Protein AF-A0AAW8Q2X0-F1 (afdb_monomer_lite)

Organism: Vibrio parahaemolyticus (NCBI:txid670)

Sequence (300 aa):
MKKSDKFEDSWDDNNLRKRGSLKSNILIASVIGVIAVGGFTYVASSEDADDARMHYIRQDYAKSLKVIESILSDPELGMQYAQALEIKSEILMDSKSEFFDRHEAYAALKDLFIESKSVDTARKLIEIGDFLKKKDKELEQFIVYLAKNKDIDSIYRISRYYLSSENTRDQLKARKFLEMLPETTEKLISLSKVELAIGKSNATIKNAESYLNSAVFLGSADAMAELAFLQLTKAEIDKFSSQKHKAQFPIMIKRSIDMGYKGELLPRAAMILKFGRFGVPQDLTLANTIEKILGNEKIN

InterPro domains:
  IPR011990 Tetratricopeptide-like helical domain superfamily [G3DSA:1.25.40.10] (44-290)

pLDDT: mean 84.44, std 22.43, range [26.7, 98.31]

Secondary structure (DSSP, 8-state):
-------------TTS--S------------------------PPPP-HHHHHHHHHTT-HHHHHHHHHHHHT-GGGTHHHHHHHHHHHHHHH-TTSTT--HHHHHHHHHHHHHHH--HHHHHHHHHHHHHTT--HHHHHHHHHHHHHTT-HHHHHHHHHHHHH-S-HHHHHHHHHHHTTS-S-HHHHHHHHHHHHHH-S-HHHHHHHHHHHHHHHHTT-HHHHHHHHHHHHHHHHH-TTTHHHHHHHHHHHHHHHHHTT--STTHHHHHHHHHHTGGGPPP-HHHHHHHHHHHHHHT--

Foldseek 3Di:
DDDDDDPDDDPPPPVPDDDDDDDDDDDDDDDDDDDDDDDPPVPPPLQFLVNLVVCVVVVVNVVSVVSLVVQCVDPVPQPRVLSSLVSVLVLCCDPPHPNPDLVVSLVSLVVSCVRPVDLVSLVVNVVSCVVVVHDCVVSVVSLVSVLVVVNQVSLVVLLVVQLPDPDLVSLLVNLVSLVSDDDALVSLCSQLSNLCSVHLDPVSLVSSLVSLVVSVVVLQLVSLLVNLVSLLSVLVVPVPCNQVSLACNLVSNVVSVVSPDLDPCLLVSLVCQCVVPSVRDHDPPSSVVSVVSVVVVVVD

Radius of gyration: 29.79 Å; chains: 1; bounding box: 70×29×99 Å

Structure (mmCIF, N/CA/C/O backbone):
data_AF-A0AAW8Q2X0-F1
#
_entry.id   AF-A0AAW8Q2X0-F1
#
loop_
_atom_site.group_PDB
_atom_site.id
_atom_site.type_symbol
_atom_site.label_atom_id
_atom_site.label_alt_id
_atom_site.label_comp_id
_atom_site.label_asym_id
_atom_site.label_entity_id
_atom_site.label_seq_id
_atom_site.pdbx_PDB_ins_code
_atom_site.Cartn_x
_atom_site.Cartn_y
_atom_site.Cartn_z
_atom_site.occupancy
_atom_site.B_iso_or_equiv
_atom_site.auth_seq_id
_atom_site.auth_comp_id
_atom_site.auth_asym_id
_atom_site.auth_atom_id
_atom_site.pdbx_PDB_model_num
ATOM 1 N N . MET A 1 1 ? 37.932 -4.921 7.068 1.00 31.59 1 MET A N 1
ATOM 2 C CA . MET A 1 1 ? 38.069 -4.000 8.221 1.00 31.59 1 MET A CA 1
ATOM 3 C C . MET A 1 1 ? 36.827 -3.129 8.307 1.00 31.59 1 MET A C 1
ATOM 5 O O . MET A 1 1 ? 36.336 -2.693 7.277 1.00 31.59 1 MET A O 1
ATOM 9 N N . LYS A 1 2 ? 36.297 -2.985 9.526 1.00 34.84 2 LYS A N 1
ATOM 10 C CA . LYS A 1 2 ? 35.026 -2.343 9.897 1.00 34.84 2 LYS A CA 1
ATOM 11 C C . LYS A 1 2 ? 34.958 -0.856 9.510 1.00 34.84 2 LYS A C 1
ATOM 13 O O . LYS A 1 2 ? 35.914 -0.138 9.780 1.00 34.84 2 LYS A O 1
ATOM 18 N N . LYS A 1 3 ? 33.781 -0.408 9.057 1.00 30.48 3 LYS A N 1
ATOM 19 C CA . LYS A 1 3 ? 32.912 0.560 9.761 1.00 30.48 3 LYS A CA 1
ATOM 20 C C . LYS A 1 3 ? 31.516 0.529 9.124 1.00 30.48 3 LYS A C 1
ATOM 22 O O . LYS A 1 3 ? 31.326 0.943 7.990 1.00 30.48 3 LYS A O 1
ATOM 27 N N . SER A 1 4 ? 30.578 -0.058 9.862 1.00 35.66 4 SER A N 1
ATOM 28 C CA . SER A 1 4 ? 29.141 0.124 9.697 1.00 35.66 4 SER A CA 1
ATOM 29 C C . SER A 1 4 ? 28.806 1.529 10.187 1.00 35.66 4 SER A C 1
ATOM 31 O O . SER A 1 4 ? 28.907 1.789 11.391 1.00 35.66 4 SER A O 1
ATOM 33 N N . ASP A 1 5 ? 28.446 2.431 9.280 1.00 34.25 5 ASP A N 1
ATOM 34 C CA . ASP A 1 5 ? 27.919 3.724 9.694 1.00 34.25 5 ASP A CA 1
ATOM 35 C C . ASP A 1 5 ? 26.467 3.546 10.129 1.00 34.25 5 ASP A C 1
ATOM 37 O O . ASP A 1 5 ? 25.579 3.147 9.375 1.00 34.25 5 ASP A O 1
ATOM 41 N N . LYS A 1 6 ? 26.312 3.755 11.433 1.00 36.12 6 LYS A N 1
ATOM 42 C CA . LYS A 1 6 ? 25.100 3.674 12.227 1.00 36.12 6 LYS A CA 1
ATOM 43 C C . LYS A 1 6 ? 24.014 4.570 11.637 1.00 36.12 6 LYS A C 1
ATOM 45 O O . LYS A 1 6 ? 24.176 5.784 11.572 1.00 36.12 6 LYS A O 1
ATOM 50 N N . PHE A 1 7 ? 22.886 3.957 11.306 1.00 33.88 7 PHE A N 1
ATOM 51 C CA . PHE A 1 7 ? 21.587 4.620 11.194 1.00 33.88 7 PHE A CA 1
ATOM 52 C C . PHE A 1 7 ? 20.665 4.107 12.324 1.00 33.88 7 PHE A C 1
ATOM 54 O O . PHE A 1 7 ? 19.548 3.659 12.097 1.00 33.88 7 PHE A O 1
ATOM 61 N N . GLU A 1 8 ? 21.185 4.159 13.549 1.00 31.72 8 GLU A N 1
ATOM 62 C CA . GLU A 1 8 ? 20.503 4.054 14.852 1.00 31.72 8 GLU A CA 1
ATOM 63 C C . GLU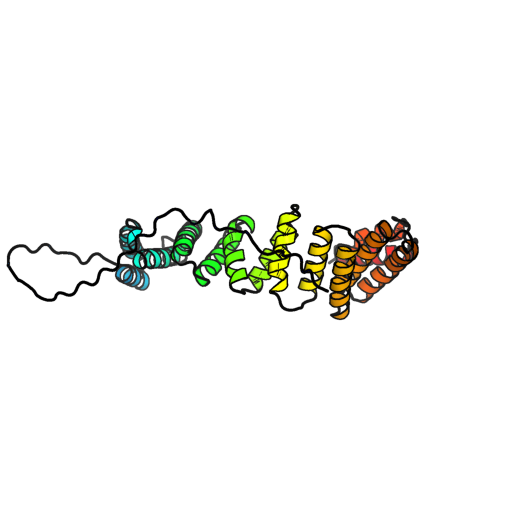 A 1 8 ? 20.997 5.291 15.622 1.00 31.72 8 GLU A C 1
ATOM 65 O O . GLU A 1 8 ? 22.195 5.570 15.594 1.00 31.72 8 GLU A O 1
ATOM 70 N N . ASP A 1 9 ? 20.236 6.148 16.288 1.00 38.50 9 ASP A N 1
ATOM 71 C CA . ASP A 1 9 ? 18.835 6.234 16.666 1.00 38.50 9 ASP A CA 1
ATOM 72 C C . ASP A 1 9 ? 18.573 7.719 16.980 1.00 38.50 9 ASP A C 1
ATOM 74 O O . ASP A 1 9 ? 19.460 8.422 17.463 1.00 38.50 9 ASP A O 1
ATOM 78 N N . SER A 1 10 ? 17.367 8.215 16.708 1.00 32.59 10 SER A N 1
ATOM 79 C CA . SER A 1 10 ? 16.640 9.140 17.599 1.00 32.59 10 SER A CA 1
ATOM 80 C C . SER A 1 10 ? 15.335 9.556 16.927 1.00 32.59 10 SER A C 1
ATOM 82 O O . SER A 1 10 ? 15.194 10.615 16.321 1.00 32.59 10 SER A O 1
ATOM 84 N N . TRP A 1 11 ? 14.335 8.690 17.039 1.00 39.91 11 TRP A N 1
ATOM 85 C CA . TRP A 1 11 ? 12.978 9.191 17.224 1.00 39.91 11 TRP A CA 1
ATOM 86 C C . TRP A 1 11 ? 12.717 9.088 18.717 1.00 39.91 11 TRP A C 1
ATOM 88 O O . TRP A 1 11 ? 12.091 8.146 19.184 1.00 39.91 11 TRP A O 1
ATOM 98 N N . ASP A 1 12 ? 13.327 10.014 19.456 1.00 34.94 12 ASP A N 1
ATOM 99 C CA . ASP A 1 12 ? 13.031 10.194 20.868 1.00 34.94 12 ASP A CA 1
ATOM 100 C C . ASP A 1 12 ? 11.567 10.635 20.983 1.00 34.94 12 ASP A C 1
ATOM 102 O O . ASP A 1 12 ? 11.146 11.634 20.388 1.00 34.94 12 ASP A O 1
ATOM 106 N N . ASP A 1 13 ? 10.810 9.848 21.743 1.00 40.22 13 ASP A N 1
ATOM 107 C CA . ASP A 1 13 ? 9.407 9.998 22.134 1.00 40.22 13 ASP A CA 1
ATOM 108 C C . ASP A 1 13 ? 9.179 11.248 23.013 1.00 40.22 13 ASP A C 1
ATOM 110 O O . ASP A 1 13 ? 8.659 11.188 24.129 1.00 40.22 13 ASP A O 1
ATOM 114 N N . ASN A 1 14 ? 9.539 12.434 22.520 1.00 31.38 14 ASN A N 1
ATOM 115 C CA . ASN A 1 14 ? 9.390 13.679 23.281 1.00 31.38 14 ASN A CA 1
ATOM 116 C C . ASN A 1 14 ? 7.983 14.293 23.233 1.00 31.38 14 ASN A C 1
ATOM 118 O O . ASN A 1 14 ? 7.741 15.292 23.904 1.00 31.38 14 ASN A O 1
ATOM 122 N N . ASN A 1 15 ? 7.028 13.663 22.541 1.00 34.53 15 ASN A N 1
ATOM 123 C CA . ASN A 1 15 ? 5.616 14.068 22.580 1.00 34.53 15 ASN A CA 1
ATOM 124 C C . ASN A 1 15 ? 4.725 13.164 23.449 1.00 34.53 15 ASN A C 1
ATOM 126 O O . ASN A 1 15 ? 3.524 13.401 23.525 1.00 34.53 15 ASN A O 1
ATOM 130 N N . LEU A 1 16 ? 5.290 12.165 24.143 1.00 43.81 16 LEU A N 1
ATOM 131 C CA . LEU A 1 16 ? 4.527 11.241 25.001 1.00 43.81 16 LEU A CA 1
ATOM 132 C C . LEU A 1 16 ? 4.943 11.265 26.482 1.00 43.81 16 LEU A C 1
ATOM 134 O O . LEU A 1 16 ? 4.378 10.538 27.295 1.00 43.81 16 LEU A O 1
ATOM 138 N N . ARG A 1 17 ? 5.872 12.143 26.879 1.00 36.59 17 ARG A N 1
ATOM 139 C CA . ARG A 1 17 ? 6.228 12.371 28.288 1.00 36.59 17 ARG A CA 1
ATOM 140 C C . ARG A 1 17 ? 5.894 13.787 28.732 1.00 36.59 17 ARG A C 1
ATOM 142 O O . ARG A 1 17 ? 6.755 14.657 28.783 1.00 36.59 17 ARG A O 1
ATOM 149 N N . LYS A 1 18 ? 4.640 13.980 29.141 1.00 36.53 18 LYS A N 1
ATOM 150 C CA . LYS A 1 18 ? 4.275 14.932 30.201 1.00 36.53 18 LYS A CA 1
ATOM 151 C C . LYS A 1 18 ? 2.878 14.622 30.746 1.00 36.53 18 LYS A C 1
ATOM 153 O O . LYS A 1 18 ? 1.922 15.335 30.480 1.00 36.53 18 LYS A O 1
ATOM 158 N N . ARG A 1 19 ? 2.780 13.564 31.553 1.00 32.28 19 ARG A N 1
ATOM 159 C CA . ARG A 1 19 ? 1.900 13.496 32.732 1.00 32.28 19 ARG A CA 1
ATOM 160 C C . ARG A 1 19 ? 2.465 12.444 33.688 1.00 32.28 19 ARG A C 1
ATOM 162 O O . ARG A 1 19 ? 3.033 11.447 33.257 1.00 32.28 19 ARG A O 1
ATOM 169 N N . GLY A 1 20 ? 2.506 12.821 34.959 1.00 29.56 20 GLY A N 1
ATOM 170 C CA . GLY A 1 20 ? 3.511 12.397 35.925 1.00 29.56 20 GLY A CA 1
ATOM 171 C C . GLY A 1 20 ? 3.444 10.934 36.339 1.00 29.56 20 GLY A C 1
ATOM 172 O O . GLY A 1 20 ? 2.382 10.382 36.597 1.00 29.56 20 GLY A O 1
ATOM 173 N N . SER A 1 21 ? 4.627 10.343 36.495 1.00 28.78 21 SER A N 1
ATOM 174 C CA . SER A 1 21 ? 4.817 9.159 37.318 1.00 28.78 21 SER A CA 1
ATOM 175 C C . SER A 1 21 ? 4.613 9.535 38.787 1.00 28.78 21 SER A C 1
ATOM 177 O O . SER A 1 21 ? 5.472 10.193 39.379 1.00 28.78 21 SER A O 1
ATOM 179 N N . LEU A 1 22 ? 3.523 9.080 39.392 1.00 30.80 22 LEU A N 1
ATOM 180 C CA . LEU A 1 22 ? 3.454 8.886 40.834 1.00 30.80 22 LEU A CA 1
ATOM 181 C C . LEU A 1 22 ? 3.518 7.384 41.091 1.00 30.80 22 LEU A C 1
ATOM 183 O O . LEU A 1 22 ? 2.599 6.629 40.798 1.00 30.80 22 LEU A O 1
ATOM 187 N N . LYS A 1 23 ? 4.677 6.958 41.595 1.00 34.47 23 LYS A N 1
ATOM 188 C CA . LYS A 1 23 ? 4.838 5.675 42.269 1.00 34.47 23 LYS A CA 1
ATOM 189 C C . LYS A 1 23 ? 3.972 5.714 43.531 1.00 34.47 23 LYS A C 1
ATOM 191 O O . LYS A 1 23 ? 4.201 6.584 44.367 1.00 34.47 23 LYS A O 1
ATOM 196 N N . SER A 1 24 ? 3.074 4.755 43.722 1.00 29.09 24 SER A N 1
ATOM 197 C CA . SER A 1 24 ? 2.582 4.420 45.058 1.00 29.09 24 SER A CA 1
ATOM 198 C C . SER A 1 24 ? 2.571 2.902 45.246 1.00 29.09 24 SER A C 1
ATOM 200 O O . SER A 1 24 ? 1.782 2.160 44.674 1.00 29.09 24 SER A O 1
ATOM 202 N N . ASN A 1 25 ? 3.517 2.439 46.061 1.00 32.41 25 ASN A N 1
ATOM 203 C CA . ASN A 1 25 ? 3.350 1.217 46.832 1.00 32.41 25 ASN A CA 1
ATOM 204 C C . ASN A 1 25 ? 2.357 1.551 47.940 1.00 32.41 25 ASN A C 1
ATOM 206 O O . ASN A 1 25 ? 2.720 2.328 48.823 1.00 32.41 25 ASN A O 1
ATOM 210 N N . ILE A 1 26 ? 1.157 0.974 47.936 1.00 30.59 26 ILE A N 1
ATOM 211 C CA . ILE A 1 26 ? 0.329 0.935 49.143 1.00 30.59 26 ILE A CA 1
ATOM 212 C C . ILE A 1 26 ? -0.240 -0.473 49.307 1.00 30.59 26 ILE A C 1
ATOM 214 O O . ILE A 1 26 ? -1.108 -0.936 48.576 1.00 30.59 26 ILE A O 1
ATOM 218 N N . LEU A 1 27 ? 0.336 -1.139 50.298 1.00 30.75 27 LEU A N 1
ATOM 219 C CA . LEU A 1 27 ? -0.076 -2.381 50.919 1.00 30.75 27 LEU A CA 1
ATOM 220 C C . LEU A 1 27 ? -1.015 -1.965 52.058 1.00 30.75 27 LEU A C 1
ATOM 222 O O . LEU A 1 27 ? -0.549 -1.303 52.983 1.00 30.75 27 LEU A O 1
ATOM 226 N N . ILE A 1 28 ? -2.310 -2.293 52.006 1.00 28.66 28 ILE A N 1
ATOM 227 C CA . ILE A 1 28 ? -3.194 -2.153 53.176 1.00 28.66 28 ILE A CA 1
ATOM 228 C C . ILE A 1 28 ? -4.019 -3.424 53.344 1.00 28.66 28 ILE A C 1
ATOM 230 O O . ILE A 1 28 ? -4.959 -3.706 52.608 1.00 28.66 28 ILE A O 1
ATOM 234 N N . ALA A 1 29 ? -3.631 -4.168 54.374 1.00 27.84 29 ALA A N 1
ATOM 235 C CA . ALA A 1 29 ? -4.495 -5.051 55.123 1.00 27.84 29 ALA A CA 1
ATOM 236 C C . ALA A 1 29 ? -5.368 -4.211 56.069 1.00 27.84 29 ALA A C 1
ATOM 238 O O . ALA A 1 29 ? -4.857 -3.340 56.770 1.00 27.84 29 ALA A O 1
ATOM 239 N N . SER A 1 30 ? -6.666 -4.493 56.139 1.00 29.20 30 SER A N 1
ATOM 240 C CA . SER A 1 30 ? -7.375 -4.728 57.408 1.00 29.20 30 SER A CA 1
ATOM 241 C C . SER A 1 30 ? -8.825 -5.127 57.139 1.00 29.20 30 SER A C 1
ATOM 243 O O . SER A 1 30 ? -9.516 -4.568 56.295 1.00 29.20 30 SER A O 1
ATOM 245 N N . VAL A 1 31 ? -9.236 -6.160 57.865 1.00 28.47 31 VAL A N 1
ATOM 246 C CA . VAL A 1 31 ? -10.579 -6.733 57.933 1.00 28.47 31 VAL A CA 1
ATOM 247 C C . VAL A 1 31 ? -11.255 -6.179 59.199 1.00 28.47 31 VAL A C 1
ATOM 249 O O . VAL A 1 31 ? -10.561 -5.918 60.180 1.00 28.47 31 VAL A O 1
ATOM 252 N N . ILE A 1 32 ? -12.598 -6.160 59.193 1.00 31.44 32 ILE A N 1
ATOM 253 C CA . ILE A 1 32 ? -13.538 -5.992 60.330 1.00 31.44 32 ILE A CA 1
ATOM 254 C C . ILE A 1 32 ? -13.672 -4.523 60.790 1.00 31.44 32 ILE A C 1
ATOM 256 O O . ILE A 1 32 ? -12.689 -3.880 61.113 1.00 31.44 32 ILE A O 1
ATOM 260 N N . GLY A 1 33 ? -14.837 -3.875 60.861 1.00 27.22 33 GLY A N 1
ATOM 261 C CA . GLY A 1 33 ? -16.224 -4.326 60.951 1.00 27.22 33 GLY A CA 1
ATOM 262 C C . GLY A 1 33 ? -16.844 -3.716 62.213 1.00 27.22 33 GLY A C 1
ATOM 263 O O . GLY A 1 33 ? -16.549 -4.180 63.306 1.00 27.22 33 GLY A O 1
ATOM 264 N N . VAL A 1 34 ? -17.699 -2.695 62.074 1.00 28.62 34 VAL A N 1
ATOM 265 C CA . VAL A 1 34 ? -18.630 -2.251 63.129 1.00 28.62 34 VAL A CA 1
ATOM 266 C C . VAL A 1 34 ? -19.938 -1.812 62.472 1.00 28.62 34 VAL A C 1
ATOM 268 O O . VAL A 1 34 ? -19.974 -0.874 61.682 1.00 28.62 34 VAL A O 1
ATOM 271 N N . ILE A 1 35 ? -21.006 -2.530 62.810 1.00 36.06 35 ILE A N 1
ATOM 272 C CA . ILE A 1 35 ? -22.399 -2.208 62.504 1.00 36.06 35 ILE A CA 1
ATOM 273 C C . ILE A 1 35 ? -22.873 -1.170 63.527 1.00 36.06 35 ILE A C 1
ATOM 275 O O . ILE A 1 35 ? -22.809 -1.429 64.728 1.00 36.06 35 ILE A O 1
ATOM 279 N N . ALA A 1 36 ? -23.410 -0.042 63.062 1.00 30.05 36 ALA A N 1
ATOM 280 C CA . ALA A 1 36 ? -24.305 0.797 63.853 1.00 30.05 36 ALA A CA 1
ATOM 281 C C . ALA A 1 36 ? -25.395 1.403 62.955 1.00 30.05 36 ALA A C 1
ATOM 283 O O . ALA A 1 36 ? -25.135 2.095 61.976 1.00 30.05 36 ALA A O 1
ATOM 284 N N . VAL A 1 37 ? -26.618 1.042 63.320 1.00 33.78 37 VAL A N 1
ATOM 285 C CA . VAL A 1 37 ? -27.936 1.319 62.748 1.00 33.78 37 VAL A CA 1
ATOM 286 C C . VAL A 1 37 ? -28.216 2.815 62.558 1.00 33.78 37 VAL A C 1
ATOM 288 O O . VAL A 1 37 ? -27.983 3.596 63.475 1.00 33.78 37 VAL A O 1
ATOM 291 N N . GLY A 1 38 ? -28.855 3.182 61.439 1.00 29.89 38 GLY A N 1
ATOM 292 C CA . GLY A 1 38 ? -29.678 4.398 61.383 1.00 29.89 38 GLY A CA 1
ATOM 293 C C . GLY A 1 38 ? -29.576 5.216 60.101 1.00 29.89 38 GLY A C 1
ATOM 294 O O . GLY A 1 38 ? -29.059 6.324 60.124 1.00 29.89 38 GLY A O 1
ATOM 295 N N . GLY A 1 39 ? -30.123 4.696 59.003 1.00 26.70 39 GLY A N 1
ATOM 296 C CA . GLY A 1 39 ? -30.313 5.450 57.766 1.00 26.70 39 GLY A CA 1
ATOM 297 C C . GLY A 1 39 ? -30.105 4.561 56.556 1.00 26.70 39 GLY A C 1
ATOM 298 O O . GLY A 1 39 ? -28.974 4.324 56.151 1.00 26.70 39 GLY A O 1
ATOM 299 N N . PHE A 1 40 ? -31.196 4.065 55.973 1.00 33.78 40 PHE A N 1
ATOM 300 C CA . PHE A 1 40 ? -31.176 3.572 54.599 1.00 33.78 40 PHE A CA 1
ATOM 301 C C . PHE A 1 40 ? -30.858 4.762 53.681 1.00 33.78 40 PHE A C 1
ATOM 303 O O . PHE A 1 40 ? -31.753 5.386 53.119 1.00 33.78 40 PHE A O 1
ATOM 310 N N . THR A 1 41 ? -29.581 5.099 53.527 1.00 30.75 41 THR A N 1
ATOM 311 C CA . THR A 1 41 ? -29.116 5.566 52.231 1.00 30.75 41 THR A CA 1
ATOM 312 C C . THR A 1 41 ? -29.053 4.316 51.375 1.00 30.75 41 THR A C 1
ATOM 314 O O . THR A 1 41 ? -28.270 3.398 51.615 1.00 30.75 41 THR A O 1
ATOM 317 N N . TYR A 1 42 ? -29.963 4.237 50.410 1.00 34.19 42 TYR A N 1
ATOM 318 C CA . TYR A 1 42 ? -29.786 3.376 49.256 1.00 34.19 42 TYR A CA 1
ATOM 319 C C . TYR A 1 42 ? -28.480 3.852 48.611 1.00 34.19 42 TYR A C 1
ATOM 321 O O . TYR A 1 42 ? -28.471 4.809 47.840 1.00 34.19 42 TYR A O 1
ATOM 329 N N . VAL A 1 43 ? -27.347 3.274 49.010 1.00 35.03 43 VAL A N 1
ATOM 330 C CA . VAL A 1 43 ? -26.141 3.334 48.195 1.00 35.03 43 VAL A CA 1
ATOM 331 C C . VAL A 1 43 ? -26.501 2.449 47.018 1.00 35.03 43 VAL A C 1
ATOM 333 O O . VAL A 1 43 ? -26.311 1.236 47.064 1.00 35.03 43 VAL A O 1
ATOM 336 N N . ALA A 1 44 ? -27.175 3.038 46.025 1.00 38.78 44 ALA A N 1
ATOM 337 C CA . ALA A 1 44 ? -27.249 2.439 44.710 1.00 38.78 44 ALA A CA 1
ATOM 338 C C . ALA A 1 44 ? -25.801 2.091 44.373 1.00 38.78 44 ALA A C 1
ATOM 340 O O . ALA A 1 44 ? -24.941 2.975 44.409 1.00 38.78 44 ALA A O 1
ATOM 341 N N . SER A 1 45 ? -25.512 0.800 44.194 1.00 52.66 45 SER A N 1
ATOM 342 C CA . SER A 1 45 ? -24.225 0.399 43.646 1.00 52.66 45 SER A CA 1
ATOM 343 C C . SER A 1 45 ? -24.027 1.246 42.398 1.00 52.66 45 SER A C 1
ATOM 345 O O . SER A 1 45 ? -24.938 1.322 41.573 1.00 52.66 45 SER A O 1
ATOM 347 N N . SER A 1 46 ? -22.915 1.975 42.327 1.00 71.12 46 SER A N 1
ATOM 348 C CA . SER A 1 46 ? -22.612 2.778 41.148 1.00 71.12 46 SER A CA 1
ATOM 349 C C . SER A 1 46 ? -22.626 1.838 39.950 1.00 71.12 46 SER A C 1
ATOM 351 O O . SER A 1 46 ? -21.838 0.894 39.942 1.00 71.12 46 SER A O 1
ATOM 353 N N . GLU A 1 47 ? -23.555 2.062 39.019 1.00 82.75 47 GLU A N 1
ATOM 354 C CA . GLU A 1 47 ? -23.685 1.242 37.815 1.00 82.75 47 GLU A CA 1
ATOM 355 C C . GLU A 1 47 ? -22.349 1.247 37.061 1.00 82.75 47 GLU A C 1
ATOM 357 O O . GLU A 1 47 ? -21.705 2.297 36.941 1.00 82.75 47 GLU A O 1
ATOM 362 N N . ASP A 1 48 ? -21.915 0.079 36.597 1.00 90.69 48 ASP A N 1
ATOM 363 C CA . ASP A 1 48 ? -20.603 -0.112 35.979 1.00 90.69 48 ASP A CA 1
ATOM 364 C C . ASP A 1 48 ? -20.699 -0.585 34.515 1.00 90.69 48 ASP A C 1
ATOM 366 O O . ASP A 1 48 ? -21.771 -0.632 33.900 1.00 90.69 48 ASP A O 1
ATOM 370 N N . ALA A 1 49 ? -19.557 -0.873 33.889 1.00 91.75 49 ALA A N 1
ATOM 371 C CA . ALA A 1 49 ? -19.519 -1.306 32.499 1.00 91.75 49 ALA A CA 1
ATOM 372 C C . ALA A 1 49 ? -20.195 -2.671 32.284 1.00 91.75 49 ALA A C 1
ATOM 374 O O . ALA A 1 49 ? -20.710 -2.911 31.188 1.00 91.75 49 ALA A O 1
ATOM 375 N N . ASP A 1 50 ? -20.250 -3.542 33.298 1.00 92.62 50 ASP A N 1
ATOM 376 C CA . ASP A 1 50 ? -20.973 -4.810 33.208 1.00 92.62 50 ASP A CA 1
ATOM 377 C C . ASP A 1 50 ? -22.489 -4.553 33.195 1.00 92.62 50 ASP A C 1
ATOM 379 O O . ASP A 1 50 ? -23.205 -5.141 32.374 1.00 92.62 50 ASP A O 1
ATOM 383 N N . ASP A 1 51 ? -22.982 -3.600 33.994 1.00 94.69 51 ASP A N 1
ATOM 384 C CA . ASP A 1 51 ? -24.379 -3.145 33.930 1.00 94.69 51 ASP A CA 1
ATOM 385 C C . ASP A 1 51 ? -24.718 -2.570 32.543 1.00 94.69 51 ASP A C 1
ATOM 387 O O . ASP A 1 51 ? -25.718 -2.954 31.917 1.00 94.69 51 ASP A O 1
ATOM 391 N N . ALA A 1 52 ? -23.845 -1.714 31.999 1.00 94.19 52 ALA A N 1
ATOM 392 C CA . ALA A 1 52 ? -23.991 -1.190 30.641 1.00 94.19 52 ALA A CA 1
ATOM 393 C C . ALA A 1 52 ? -24.029 -2.316 29.592 1.00 94.19 52 ALA A C 1
ATOM 395 O O . ALA A 1 52 ? -24.877 -2.298 28.689 1.00 94.19 52 ALA A O 1
ATOM 396 N N . ARG A 1 53 ? -23.152 -3.321 29.716 1.00 96.88 53 ARG A N 1
ATOM 397 C CA . ARG A 1 53 ? -23.083 -4.481 28.814 1.00 96.88 53 ARG A CA 1
ATOM 398 C C . ARG A 1 53 ? -24.369 -5.297 28.859 1.00 96.88 53 ARG A C 1
ATOM 400 O O . ARG A 1 53 ? -24.873 -5.707 27.813 1.00 96.88 53 ARG A O 1
ATOM 407 N N . MET A 1 54 ? -24.928 -5.500 30.049 1.00 95.69 54 MET A N 1
ATOM 408 C CA . MET A 1 54 ? -26.188 -6.215 30.229 1.00 95.69 54 MET A CA 1
ATOM 409 C C . MET A 1 54 ? -27.363 -5.485 29.576 1.00 95.69 54 MET A C 1
ATOM 411 O O . MET A 1 54 ? -28.203 -6.131 28.942 1.00 95.69 54 MET A O 1
ATOM 415 N N . HIS A 1 55 ? -27.418 -4.155 29.674 1.00 95.00 55 HIS A N 1
ATOM 416 C CA . HIS A 1 55 ? -28.412 -3.357 28.953 1.00 95.00 55 HIS A CA 1
ATOM 417 C C . HIS A 1 55 ? -28.250 -3.462 27.432 1.00 95.00 55 HIS A C 1
ATOM 419 O O . HIS A 1 55 ? -29.240 -3.682 26.734 1.00 95.00 55 HIS A O 1
ATOM 425 N N . TYR A 1 56 ? -27.015 -3.410 26.928 1.00 94.38 56 TYR A N 1
ATOM 426 C CA . TYR A 1 56 ? -26.721 -3.594 25.505 1.00 94.38 56 TYR A CA 1
ATOM 427 C C . TYR A 1 56 ? -27.168 -4.970 24.982 1.00 94.38 56 TYR A C 1
ATOM 429 O O . TYR A 1 56 ? -27.870 -5.043 23.976 1.00 94.38 56 TYR A O 1
ATOM 437 N N . ILE A 1 57 ? -26.853 -6.062 25.690 1.00 95.38 57 ILE A N 1
ATOM 438 C CA . ILE A 1 57 ? -27.267 -7.428 25.306 1.00 95.38 57 ILE A CA 1
ATOM 439 C C . ILE A 1 57 ? -28.798 -7.556 25.255 1.00 95.38 57 ILE A C 1
ATOM 441 O O . ILE A 1 57 ? -29.342 -8.261 24.404 1.00 95.38 57 ILE A O 1
ATOM 445 N N . ARG A 1 58 ? -29.505 -6.852 26.147 1.00 95.12 58 ARG A N 1
ATOM 446 C CA . ARG A 1 58 ? -30.975 -6.778 26.170 1.00 95.12 58 ARG A CA 1
ATOM 447 C C . ARG A 1 58 ? -31.558 -5.839 25.106 1.00 95.12 58 ARG A C 1
ATOM 449 O O . ARG A 1 58 ? -32.777 -5.707 25.056 1.00 95.12 58 ARG A O 1
ATOM 456 N N . GLN A 1 59 ? -30.716 -5.215 24.278 1.00 93.81 59 GLN A N 1
ATOM 457 C CA . GLN A 1 59 ? -31.081 -4.202 23.278 1.00 93.81 59 GLN A CA 1
ATOM 458 C C . GLN A 1 59 ? -31.763 -2.967 23.890 1.00 93.81 59 GLN A C 1
ATOM 460 O O . GLN A 1 59 ? -32.487 -2.240 23.218 1.00 93.81 59 GLN A O 1
ATOM 465 N N . ASP A 1 60 ? -31.509 -2.700 25.174 1.00 95.56 60 ASP A N 1
ATOM 466 C CA . ASP A 1 60 ? -31.934 -1.481 25.862 1.00 95.56 60 ASP A CA 1
ATOM 467 C C . ASP A 1 60 ? -30.835 -0.417 25.708 1.00 95.56 60 ASP A C 1
ATOM 469 O O . ASP A 1 60 ? -30.125 -0.061 26.655 1.00 95.56 60 ASP A O 1
ATOM 473 N N . TYR A 1 61 ? -30.630 0.019 24.459 1.00 95.44 61 TYR A N 1
ATOM 474 C CA . TYR A 1 61 ? -29.500 0.866 24.065 1.00 95.44 61 TYR A CA 1
ATOM 475 C C . TYR A 1 61 ? -29.480 2.202 24.820 1.00 95.44 61 TYR A C 1
ATOM 477 O O . TYR A 1 61 ? -28.417 2.636 25.260 1.00 95.44 61 TYR A O 1
ATOM 485 N N . ALA A 1 62 ? -30.646 2.814 25.047 1.00 95.56 62 ALA A N 1
ATOM 486 C CA . ALA A 1 62 ? -30.759 4.083 25.763 1.00 95.56 62 ALA A CA 1
ATOM 487 C C . ALA A 1 62 ? -30.294 3.971 27.226 1.00 95.56 62 ALA A C 1
ATOM 489 O O . ALA A 1 62 ? -29.559 4.834 27.710 1.00 95.56 62 ALA A O 1
ATOM 490 N N . LYS A 1 63 ? -30.671 2.896 27.938 1.00 95.69 63 LYS A N 1
ATOM 491 C CA . LYS A 1 63 ? -30.173 2.671 29.306 1.00 95.69 63 LYS A CA 1
ATOM 492 C C . LYS A 1 63 ? -28.685 2.361 29.325 1.00 95.69 63 LYS A C 1
ATOM 494 O O . LYS A 1 63 ? -27.983 2.896 30.173 1.00 95.69 63 LYS A O 1
ATOM 499 N N . SER A 1 64 ? -28.206 1.554 28.378 1.00 96.44 64 SER A N 1
ATOM 500 C CA . SER A 1 64 ? -26.776 1.259 28.256 1.00 96.44 64 SER A CA 1
ATOM 501 C C . SER A 1 64 ? -25.955 2.543 28.079 1.00 96.44 64 SER A C 1
ATOM 503 O O . SER A 1 64 ? -25.010 2.771 28.831 1.00 96.44 64 SER A O 1
ATOM 505 N N . LEU A 1 65 ? -26.373 3.438 27.173 1.00 96.06 65 LEU A N 1
ATOM 506 C CA . LEU A 1 65 ? -25.710 4.727 26.953 1.00 96.06 65 LEU A CA 1
ATOM 507 C C . LEU A 1 65 ? -25.734 5.631 28.188 1.00 96.06 65 LEU A C 1
ATOM 509 O O . LEU A 1 65 ? -24.728 6.268 28.478 1.00 96.06 65 LEU A O 1
ATOM 513 N N . LYS A 1 66 ? -26.827 5.645 28.956 1.00 95.88 66 LYS A N 1
ATOM 514 C CA . LYS A 1 66 ? -26.903 6.426 30.198 1.00 95.88 66 LYS A CA 1
ATOM 515 C C . LYS A 1 66 ? -25.858 5.979 31.231 1.00 95.88 66 LYS A C 1
ATOM 517 O O . LYS A 1 66 ? -25.210 6.825 31.845 1.00 95.88 66 LYS A O 1
ATOM 522 N N . VAL A 1 67 ? -25.683 4.667 31.411 1.00 94.94 67 VAL A N 1
ATOM 523 C CA . VAL A 1 67 ? -24.643 4.117 32.300 1.00 94.94 67 VAL A CA 1
ATOM 524 C C . VAL A 1 67 ? -23.255 4.480 31.768 1.00 94.94 67 VAL A C 1
ATOM 526 O O . VAL A 1 67 ? -22.418 4.998 32.505 1.00 94.94 67 VAL A O 1
ATOM 529 N N . ILE A 1 68 ? -23.035 4.295 30.463 1.00 95.75 68 ILE A N 1
ATOM 530 C CA . ILE A 1 68 ? -21.784 4.655 29.782 1.00 95.75 68 ILE A CA 1
ATOM 531 C C . ILE A 1 68 ? -21.436 6.130 29.998 1.00 95.75 68 ILE A C 1
ATOM 533 O O . ILE A 1 68 ? -20.304 6.431 30.348 1.00 95.75 68 ILE A O 1
ATOM 537 N N . GLU A 1 69 ? -22.372 7.062 29.817 1.00 94.06 69 GLU A N 1
ATOM 538 C CA . GLU A 1 69 ? -22.130 8.499 30.010 1.00 94.06 69 GLU A CA 1
ATOM 539 C C . GLU A 1 69 ? -21.709 8.833 31.443 1.00 94.06 69 GLU A C 1
ATOM 541 O O . GLU A 1 69 ? -20.823 9.665 31.643 1.00 94.06 69 GLU A O 1
ATOM 546 N N . SER A 1 70 ? -22.289 8.145 32.432 1.00 92.69 70 SER A N 1
ATOM 547 C CA . SER A 1 70 ? -21.869 8.268 33.828 1.00 92.69 70 SER A CA 1
ATOM 548 C C . SER A 1 70 ? -20.417 7.821 34.012 1.00 92.69 70 SER A C 1
ATOM 550 O O . SER A 1 70 ? -19.637 8.536 34.636 1.00 92.69 70 SER A O 1
ATOM 552 N N . ILE A 1 71 ? -20.020 6.689 33.425 1.00 92.56 71 ILE A N 1
ATOM 553 C CA . ILE A 1 71 ? -18.636 6.188 33.494 1.00 92.56 71 ILE A CA 1
ATOM 554 C C . ILE A 1 71 ? -17.676 7.132 32.760 1.00 92.56 71 ILE A C 1
ATOM 556 O O . ILE A 1 71 ? -16.624 7.488 33.284 1.00 92.56 71 ILE A O 1
ATOM 560 N N . LEU A 1 72 ? -18.039 7.589 31.559 1.00 91.88 72 LEU A N 1
ATOM 561 C CA . LEU A 1 72 ? -17.190 8.456 30.738 1.00 91.88 72 LEU A CA 1
ATOM 562 C C . LEU A 1 72 ? -17.017 9.870 31.316 1.00 91.88 72 LEU A C 1
ATOM 564 O O . LEU A 1 72 ? -16.164 10.619 30.836 1.00 91.88 72 LEU A O 1
ATOM 568 N N . SER A 1 73 ? -17.795 10.235 32.339 1.00 90.44 73 SER A N 1
ATOM 569 C CA . SER A 1 73 ? -17.609 11.484 33.080 1.00 90.44 73 SER A CA 1
ATOM 570 C C . SER A 1 73 ? -16.364 11.480 33.979 1.00 90.44 73 SER A C 1
ATOM 572 O O . SER A 1 73 ? -15.879 12.556 34.331 1.00 90.44 73 SER A O 1
ATOM 574 N N . ASP A 1 74 ? -15.809 10.299 34.281 1.00 87.06 74 ASP A N 1
ATOM 575 C CA . ASP A 1 74 ? -14.591 10.129 35.072 1.00 87.06 74 ASP A CA 1
ATOM 576 C C . ASP A 1 74 ? -13.523 9.309 34.309 1.00 87.06 74 ASP A C 1
ATOM 578 O O . ASP A 1 74 ? -13.537 8.073 34.312 1.00 87.06 74 ASP A O 1
ATOM 582 N N . PRO A 1 75 ? -12.558 9.983 33.653 1.00 79.81 75 PRO A N 1
ATOM 583 C CA . PRO A 1 75 ? -11.465 9.325 32.937 1.00 79.81 75 PRO A CA 1
ATOM 584 C C . PRO A 1 75 ? -10.507 8.523 33.831 1.00 79.81 75 PRO A C 1
ATOM 586 O O . PRO A 1 75 ? -9.714 7.738 33.314 1.00 79.81 75 PRO A O 1
ATOM 589 N N . GLU A 1 76 ? -10.531 8.705 35.158 1.00 84.50 76 GLU A N 1
ATOM 590 C CA . GLU A 1 76 ? -9.624 8.000 36.076 1.00 84.50 76 GLU A CA 1
ATOM 591 C C . GLU A 1 76 ? -10.064 6.551 36.351 1.00 84.50 76 GLU A C 1
ATOM 593 O O . GLU A 1 76 ? -9.299 5.764 36.913 1.00 84.50 76 GLU A O 1
ATOM 598 N N . LEU A 1 77 ? -11.250 6.153 35.874 1.00 82.44 77 LEU A N 1
ATOM 599 C CA . LEU A 1 77 ? -11.812 4.808 36.044 1.00 82.44 77 LEU A CA 1
ATOM 600 C C . LEU A 1 77 ? -11.112 3.710 35.214 1.00 82.44 77 LEU A C 1
ATOM 602 O O . LEU A 1 77 ? -11.451 2.529 35.330 1.00 82.44 77 LEU A O 1
ATOM 606 N N . GLY A 1 78 ? -10.118 4.064 34.392 1.00 85.31 78 GLY A N 1
ATOM 607 C CA . GLY A 1 78 ? -9.204 3.125 33.734 1.00 85.31 78 GLY A CA 1
ATOM 608 C C . GLY A 1 78 ? -9.912 2.043 32.908 1.00 85.31 78 GLY A C 1
ATOM 609 O O . GLY A 1 78 ? -10.428 2.311 31.826 1.00 85.31 78 GLY A O 1
ATOM 610 N N . MET A 1 79 ? -9.932 0.798 33.404 1.00 87.38 79 MET A N 1
ATOM 611 C CA . MET A 1 79 ? -10.535 -0.344 32.695 1.00 87.38 79 MET A CA 1
ATOM 612 C C . MET A 1 79 ? -12.030 -0.143 32.417 1.00 87.38 79 MET A C 1
ATOM 614 O O . MET A 1 79 ? -12.483 -0.440 31.315 1.00 87.38 79 MET A O 1
ATOM 618 N N . GLN A 1 80 ? -12.768 0.408 33.383 1.00 92.19 80 GLN A N 1
ATOM 619 C CA . GLN A 1 80 ? -14.200 0.692 33.245 1.00 92.19 80 GLN A CA 1
ATOM 620 C C . GLN A 1 80 ? -14.449 1.730 32.143 1.00 92.19 80 GLN A C 1
ATOM 622 O O . GLN A 1 80 ? -15.348 1.572 31.321 1.00 92.19 80 GLN A O 1
ATOM 627 N N . TYR A 1 81 ? -13.587 2.747 32.061 1.00 92.56 81 TYR A N 1
ATOM 628 C CA . TYR A 1 81 ? -13.644 3.766 31.016 1.00 92.56 81 TYR A CA 1
ATOM 629 C C . TYR A 1 81 ? -13.426 3.161 29.619 1.00 92.56 81 TYR A C 1
ATOM 631 O O . TYR A 1 81 ? -14.206 3.407 28.698 1.00 92.56 81 TYR A O 1
ATOM 639 N N . ALA A 1 82 ? -12.416 2.298 29.464 1.00 93.38 82 ALA A N 1
ATOM 640 C CA . ALA A 1 82 ? -12.157 1.605 28.202 1.00 93.38 82 ALA A CA 1
ATOM 641 C C . ALA A 1 82 ? -13.314 0.668 27.797 1.00 93.38 82 ALA A C 1
ATOM 643 O O . ALA A 1 82 ? -13.738 0.682 26.643 1.00 93.38 82 ALA A O 1
ATOM 644 N N . GLN A 1 83 ? -13.869 -0.103 28.736 1.00 95.00 83 GLN A N 1
ATOM 645 C CA . GLN A 1 83 ? -15.021 -0.974 28.471 1.00 95.00 83 GLN A CA 1
ATOM 646 C C . GLN A 1 83 ? -16.268 -0.168 28.080 1.00 95.00 83 GLN A C 1
ATOM 648 O O . GLN A 1 83 ? -16.964 -0.529 27.132 1.00 95.00 83 GLN A O 1
ATOM 653 N N . ALA A 1 84 ? -16.524 0.961 28.745 1.00 95.69 84 ALA A N 1
ATOM 654 C CA . ALA A 1 84 ? -17.622 1.855 28.395 1.00 95.69 84 ALA A CA 1
ATOM 655 C C . ALA A 1 84 ? -17.476 2.411 26.967 1.00 95.69 84 ALA A C 1
ATOM 657 O O . ALA A 1 84 ? -18.451 2.426 26.215 1.00 95.69 84 ALA A O 1
ATOM 658 N N . LEU A 1 85 ? -16.265 2.807 26.554 1.00 96.94 85 LEU A N 1
ATOM 659 C CA . LEU A 1 85 ? -15.988 3.234 25.176 1.00 96.94 85 LEU A CA 1
ATOM 660 C C . LEU A 1 85 ? -16.178 2.105 24.155 1.00 96.94 85 LEU A C 1
ATOM 662 O O . LEU A 1 85 ? -16.702 2.347 23.065 1.00 96.94 85 LEU A O 1
ATOM 666 N N . GLU A 1 86 ? -15.780 0.878 24.496 1.00 96.62 86 GLU A N 1
ATOM 667 C CA . GLU A 1 86 ? -16.002 -0.293 23.647 1.00 96.62 86 GLU A CA 1
ATOM 668 C C . GLU A 1 86 ? -17.498 -0.528 23.419 1.00 96.62 86 GLU A C 1
ATOM 670 O O . GLU A 1 86 ? -17.940 -0.529 22.267 1.00 96.62 86 GLU A O 1
ATOM 675 N N . ILE A 1 87 ? -18.291 -0.617 24.491 1.00 97.06 87 ILE A N 1
ATOM 676 C CA . ILE A 1 87 ? -19.743 -0.826 24.399 1.00 97.06 87 ILE A CA 1
ATOM 677 C C . ILE A 1 87 ? -20.400 0.335 23.646 1.00 97.06 87 ILE A C 1
ATOM 679 O O . ILE A 1 87 ? -21.221 0.101 22.759 1.00 97.06 87 ILE A O 1
ATOM 683 N N . LYS A 1 88 ? -19.995 1.583 23.923 1.00 97.88 88 LYS A N 1
ATOM 684 C CA . LYS A 1 88 ? -20.480 2.763 23.194 1.00 97.88 88 LYS A CA 1
ATOM 685 C C . LYS A 1 88 ? -20.250 2.619 21.696 1.00 97.88 88 LYS A C 1
ATOM 687 O O . LYS A 1 88 ? -21.170 2.832 20.912 1.00 97.88 88 LYS A O 1
ATOM 692 N N . SER A 1 89 ? -19.039 2.237 21.291 1.00 97.12 89 SER A N 1
ATOM 693 C CA . SER A 1 89 ? -18.724 2.057 19.875 1.00 97.12 89 SER A CA 1
ATOM 694 C C . SER A 1 89 ? -19.574 0.966 19.224 1.00 97.12 89 SER A C 1
ATOM 696 O O . SER A 1 89 ? -20.013 1.141 18.092 1.00 97.12 89 SER A O 1
ATOM 698 N N . GLU A 1 90 ? -19.860 -0.129 19.933 1.00 96.88 90 GLU A N 1
ATOM 699 C CA . GLU A 1 90 ? -20.712 -1.205 19.425 1.00 96.88 90 GLU A CA 1
ATOM 700 C C . GLU A 1 90 ? -22.162 -0.751 19.233 1.00 96.88 90 GLU A C 1
ATOM 702 O O . GLU A 1 90 ? -22.734 -1.006 18.175 1.00 96.88 90 GLU A O 1
ATOM 707 N N . ILE A 1 91 ? -22.727 -0.004 20.189 1.00 97.25 91 ILE A N 1
ATOM 708 C CA . ILE A 1 91 ? -24.077 0.576 20.074 1.00 97.25 91 ILE A CA 1
ATOM 709 C C . ILE A 1 91 ? -24.176 1.504 18.860 1.00 97.25 91 ILE A C 1
ATOM 711 O O . ILE A 1 91 ? -25.160 1.454 18.124 1.00 97.25 91 ILE A O 1
ATOM 715 N N . LEU A 1 92 ? -23.158 2.337 18.638 1.00 97.38 92 LEU A N 1
ATOM 716 C CA . LEU A 1 92 ? -23.115 3.294 17.529 1.00 97.38 92 LEU A CA 1
ATOM 717 C C . LEU A 1 92 ? -22.863 2.613 16.167 1.00 97.38 92 LEU A C 1
ATOM 719 O O . LEU A 1 92 ? -23.180 3.180 15.123 1.00 97.38 92 LEU A O 1
ATOM 723 N N . MET A 1 93 ? -22.300 1.400 16.155 1.00 95.75 93 MET A N 1
ATOM 724 C CA . MET A 1 93 ? -22.089 0.592 14.944 1.00 95.75 93 MET A CA 1
ATOM 725 C C . MET A 1 93 ? -23.227 -0.388 14.643 1.00 95.75 93 MET A C 1
ATOM 727 O O . MET A 1 93 ? -23.303 -0.897 13.521 1.00 95.75 93 MET A O 1
ATOM 731 N N . ASP A 1 94 ? -24.097 -0.681 15.607 1.00 95.25 94 ASP A N 1
ATOM 732 C CA . ASP A 1 94 ? -25.199 -1.618 15.419 1.00 95.25 94 ASP A CA 1
ATOM 733 C C . ASP A 1 94 ? -26.320 -0.975 14.597 1.00 95.25 94 ASP A C 1
ATOM 735 O O . ASP A 1 94 ? -27.022 -0.083 15.057 1.00 95.25 94 ASP A O 1
ATOM 739 N N . SER A 1 95 ? -26.536 -1.473 13.378 1.00 93.75 95 SER A N 1
ATOM 740 C CA . SER A 1 95 ? -27.612 -1.011 12.486 1.00 93.75 95 SER A CA 1
ATOM 741 C C . SER A 1 95 ? -29.032 -1.137 13.062 1.00 93.75 95 SER A C 1
ATOM 743 O O . SER A 1 95 ? -29.960 -0.561 12.499 1.00 93.75 95 SER A O 1
ATOM 745 N N . LYS A 1 96 ? -29.221 -1.913 14.138 1.00 93.56 96 LYS A N 1
ATOM 746 C CA . LYS A 1 96 ? -30.501 -2.043 14.852 1.00 93.56 96 LYS A CA 1
ATOM 747 C C . LYS A 1 96 ? -30.680 -1.002 15.957 1.00 93.56 96 LYS A C 1
ATOM 749 O O . LYS A 1 96 ? -31.794 -0.840 16.447 1.00 93.56 96 LYS A O 1
ATOM 754 N N . SER A 1 97 ? -29.604 -0.332 16.359 1.00 93.50 97 SER A N 1
ATOM 755 C CA . SER A 1 97 ? -29.637 0.731 17.355 1.00 93.50 97 SER A CA 1
ATOM 756 C C . SER A 1 97 ? -30.242 1.995 16.757 1.00 93.50 97 SER A C 1
ATOM 758 O O . SER A 1 97 ? -29.862 2.430 15.670 1.00 93.50 97 SER A O 1
ATOM 760 N N . GLU A 1 98 ? -31.148 2.634 17.494 1.00 93.62 98 GLU A N 1
ATOM 761 C CA . GLU A 1 98 ? -31.661 3.964 17.138 1.00 93.62 98 GLU A CA 1
ATOM 762 C C . GLU A 1 98 ? -30.580 5.058 17.212 1.00 93.62 98 GLU A C 1
ATOM 764 O O . GLU A 1 98 ? -30.749 6.134 16.646 1.00 93.62 98 GLU A O 1
ATOM 769 N N . PHE A 1 99 ? -29.448 4.756 17.856 1.00 95.56 99 PHE A N 1
ATOM 770 C CA . PHE A 1 99 ? -28.273 5.620 17.977 1.00 95.56 99 PHE A CA 1
ATOM 771 C C . PHE A 1 99 ? -27.192 5.299 16.937 1.00 95.56 99 PHE A C 1
ATOM 773 O O . PHE A 1 99 ? -26.049 5.711 17.098 1.00 95.56 99 PHE A O 1
ATOM 780 N N . PHE A 1 100 ? -27.503 4.515 15.903 1.00 94.88 100 PHE A N 1
ATOM 781 C CA . PHE A 1 100 ? -26.535 4.144 14.875 1.00 94.88 100 PHE A CA 1
ATOM 782 C C . PHE A 1 100 ? -25.919 5.380 14.194 1.00 94.88 100 PHE A C 1
ATOM 784 O O . PHE A 1 100 ? -26.570 6.060 13.397 1.00 94.88 100 PHE A O 1
ATOM 791 N N . ASP A 1 101 ? -24.638 5.630 14.462 1.00 96.50 101 ASP A N 1
ATOM 792 C CA . ASP A 1 101 ? -23.850 6.703 13.862 1.00 96.50 101 ASP A CA 1
ATOM 793 C C . ASP A 1 101 ? -22.378 6.281 13.749 1.00 96.50 101 ASP A C 1
ATOM 795 O O . ASP A 1 101 ? -21.613 6.233 14.715 1.00 96.50 101 ASP A O 1
ATOM 799 N N . ARG A 1 102 ? -21.943 6.014 12.514 1.00 94.81 102 ARG A N 1
ATOM 800 C CA . ARG A 1 102 ? -20.562 5.601 12.228 1.00 94.81 102 ARG A CA 1
ATOM 801 C C . ARG A 1 102 ? -19.531 6.702 12.485 1.00 94.81 102 ARG A C 1
ATOM 803 O O . ARG A 1 102 ? -18.374 6.378 12.751 1.00 94.81 102 ARG A O 1
ATOM 810 N N . HIS A 1 103 ? -19.902 7.979 12.389 1.00 96.88 103 HIS A N 1
ATOM 811 C CA . HIS A 1 103 ? -18.993 9.082 12.696 1.00 96.88 103 HIS A CA 1
ATOM 812 C C . HIS A 1 103 ? -18.727 9.168 14.197 1.00 96.88 103 HIS A C 1
ATOM 814 O O . HIS A 1 103 ? -17.568 9.297 14.600 1.00 96.88 103 HIS A O 1
ATOM 820 N N . GLU A 1 104 ? -19.769 9.041 15.017 1.00 96.56 104 GLU A N 1
ATOM 821 C CA . GLU A 1 104 ? -19.607 8.991 16.470 1.00 96.56 104 GLU A CA 1
ATOM 822 C C . GLU A 1 104 ? -18.920 7.699 16.920 1.00 96.56 104 GLU A C 1
ATOM 824 O O . GLU A 1 104 ? -18.036 7.746 17.777 1.00 96.56 104 GLU A O 1
ATOM 829 N N . ALA A 1 105 ? -19.231 6.558 16.291 1.00 97.00 105 ALA A N 1
ATOM 830 C CA . ALA A 1 105 ? -18.528 5.302 16.546 1.00 97.00 105 ALA A CA 1
ATOM 831 C C . ALA A 1 105 ? -17.023 5.440 16.288 1.00 97.00 105 ALA A C 1
ATOM 833 O O . ALA A 1 105 ? -16.204 5.004 17.097 1.00 97.00 105 ALA A O 1
ATOM 834 N N . TYR A 1 106 ? -16.649 6.085 15.177 1.00 97.38 106 TYR A N 1
ATOM 835 C CA . TYR A 1 106 ? -15.253 6.361 14.854 1.00 97.38 106 TYR A CA 1
ATOM 836 C C . TYR A 1 106 ? -14.584 7.231 15.927 1.00 97.38 106 TYR A C 1
ATOM 838 O O . TYR A 1 106 ? -13.448 6.956 16.306 1.00 97.38 106 TYR A O 1
ATOM 846 N N . ALA A 1 107 ? -15.270 8.251 16.452 1.00 96.81 107 ALA A N 1
ATOM 847 C CA . ALA A 1 107 ? -14.746 9.072 17.545 1.00 96.81 107 ALA A CA 1
ATOM 848 C C . ALA A 1 107 ? -14.549 8.256 18.837 1.00 96.81 107 ALA A C 1
ATOM 850 O O . ALA A 1 107 ? -13.450 8.263 19.386 1.00 96.81 107 ALA A O 1
ATOM 851 N N . ALA A 1 108 ? -15.550 7.473 19.252 1.00 96.62 108 ALA A N 1
ATOM 852 C CA . ALA A 1 108 ? -15.457 6.612 20.432 1.00 96.62 108 ALA A CA 1
ATOM 853 C C . ALA A 1 108 ? -14.323 5.577 20.316 1.00 96.62 108 ALA A C 1
ATOM 855 O O . ALA A 1 108 ? -13.578 5.350 21.268 1.00 96.62 108 ALA A O 1
ATOM 856 N N . LEU A 1 109 ? -14.130 4.987 19.132 1.00 97.69 109 LEU A N 1
ATOM 857 C CA . LEU A 1 109 ? -13.025 4.058 18.885 1.00 97.69 109 LEU A CA 1
ATOM 858 C C . LEU A 1 109 ? -11.657 4.741 18.933 1.00 97.69 109 LEU A C 1
ATOM 860 O O . LEU A 1 109 ? -10.682 4.111 19.346 1.00 97.69 109 LEU A O 1
ATOM 864 N N . LYS A 1 110 ? -11.553 6.010 18.518 1.00 97.19 110 LYS A N 1
ATOM 865 C CA . LYS A 1 110 ? -10.298 6.763 18.641 1.00 97.19 110 LYS A CA 1
ATOM 866 C C . LYS A 1 110 ? -9.921 6.944 20.102 1.00 97.19 110 LYS A C 1
ATOM 868 O O . LYS A 1 110 ? -8.758 6.732 20.439 1.00 97.19 110 LYS A O 1
ATOM 873 N N . ASP A 1 111 ? -10.891 7.297 20.935 1.00 95.31 111 ASP A N 1
ATOM 874 C CA . ASP A 1 111 ? -10.683 7.449 22.373 1.00 95.31 111 ASP A CA 1
ATOM 875 C C . ASP A 1 111 ? -10.319 6.091 22.994 1.00 95.31 111 ASP A C 1
ATOM 877 O O . ASP A 1 111 ? -9.320 5.979 23.701 1.00 95.31 111 ASP A O 1
ATOM 881 N N . LEU A 1 112 ? -11.008 5.012 22.598 1.00 96.12 112 LEU A N 1
ATOM 882 C CA . LEU A 1 112 ? -10.691 3.652 23.050 1.00 96.12 112 LEU A CA 1
ATOM 883 C C . LEU A 1 112 ? -9.265 3.233 22.676 1.00 96.12 112 LEU A C 1
ATOM 885 O O . LEU A 1 112 ? -8.586 2.533 23.433 1.00 96.12 112 LEU A O 1
ATOM 889 N N . PHE A 1 113 ? -8.799 3.628 21.492 1.00 96.62 113 PHE A N 1
ATOM 890 C CA . PHE A 1 113 ? -7.448 3.321 21.042 1.00 96.62 113 PHE A CA 1
ATOM 891 C C . PHE A 1 113 ? -6.382 4.070 21.850 1.00 96.62 113 PHE A C 1
ATOM 893 O O . PHE A 1 113 ? -5.299 3.524 22.057 1.00 96.62 113 PHE A O 1
ATOM 900 N N . ILE A 1 114 ? -6.668 5.285 22.325 1.00 93.19 114 ILE A N 1
ATOM 901 C CA . ILE A 1 114 ? -5.753 6.035 23.197 1.00 93.19 114 ILE A CA 1
ATOM 902 C C . ILE A 1 114 ? -5.545 5.286 24.518 1.00 93.19 114 ILE A C 1
ATOM 904 O O . ILE A 1 114 ? -4.399 5.141 24.949 1.00 93.19 114 ILE A O 1
ATOM 908 N N . GLU A 1 115 ? -6.626 4.750 25.086 1.00 91.38 115 GLU A N 1
ATOM 909 C CA . GLU A 1 115 ? -6.612 4.042 26.371 1.00 91.38 115 GLU A CA 1
ATOM 910 C C . GLU A 1 115 ? -6.002 2.638 26.279 1.00 91.38 115 GLU A C 1
ATOM 912 O O . GLU A 1 115 ? -5.133 2.266 27.067 1.00 91.38 115 GLU A O 1
ATOM 917 N N . SER A 1 116 ? -6.430 1.844 25.295 1.00 89.81 116 SER A N 1
ATOM 918 C CA . SER A 1 116 ? -6.084 0.416 25.220 1.00 89.81 116 SER A CA 1
ATOM 919 C C . SER A 1 116 ? -4.932 0.096 24.269 1.00 89.81 116 SER A C 1
ATOM 921 O O . SER A 1 116 ? -4.259 -0.922 24.433 1.00 89.81 116 SER A O 1
ATOM 923 N N . LYS A 1 117 ? -4.725 0.925 23.235 1.00 92.31 117 LYS A N 1
ATOM 924 C CA . LYS A 1 117 ? -3.847 0.647 22.084 1.00 92.31 117 LYS A CA 1
ATOM 925 C C . LYS A 1 117 ? -4.006 -0.783 21.554 1.00 92.31 117 LYS A C 1
ATOM 927 O O . LYS A 1 117 ? -3.024 -1.460 21.263 1.00 92.31 117 LYS A O 1
ATOM 932 N N . SER A 1 118 ? -5.232 -1.286 21.438 1.00 95.38 118 SER A N 1
ATOM 933 C CA . SER A 1 118 ? -5.443 -2.657 20.967 1.00 95.38 118 SER A CA 1
ATOM 934 C C . SER A 1 118 ? -5.290 -2.774 19.438 1.00 95.38 118 SER A C 1
ATOM 936 O O . SER A 1 118 ? -5.574 -1.836 18.685 1.00 95.38 118 SER A O 1
ATOM 938 N N . VAL A 1 119 ? -4.842 -3.945 18.969 1.00 96.69 119 VAL A N 1
ATOM 939 C CA . VAL A 1 119 ? -4.769 -4.276 17.532 1.00 96.69 119 VAL A CA 1
ATOM 940 C C . VAL A 1 119 ? -6.169 -4.312 16.916 1.00 96.69 119 VAL A C 1
ATOM 942 O O . VAL A 1 119 ? -6.373 -3.785 15.824 1.00 96.69 119 VAL A O 1
ATOM 945 N N . ASP A 1 120 ? -7.150 -4.867 17.624 1.00 95.75 120 ASP A N 1
ATOM 946 C CA . ASP A 1 120 ? -8.512 -5.005 17.105 1.00 95.75 120 ASP A CA 1
ATOM 947 C C . ASP A 1 120 ? -9.221 -3.651 16.987 1.00 95.75 120 ASP A C 1
ATOM 949 O O . ASP A 1 120 ? -9.890 -3.389 15.989 1.00 95.75 120 ASP A O 1
ATOM 953 N N . THR A 1 121 ? -8.998 -2.737 17.935 1.00 96.88 121 THR A N 1
ATOM 954 C CA . THR A 1 121 ? -9.497 -1.356 17.852 1.00 96.88 121 THR A CA 1
ATOM 955 C C . THR A 1 121 ? -8.871 -0.622 16.667 1.00 96.88 121 THR A C 1
ATOM 957 O O . THR A 1 121 ? -9.581 0.056 15.927 1.00 96.88 121 THR A O 1
ATOM 960 N N . ALA A 1 122 ? -7.563 -0.785 16.429 1.00 97.56 122 ALA A N 1
ATOM 961 C CA . ALA A 1 122 ? -6.904 -0.193 15.264 1.00 97.56 122 ALA A CA 1
ATOM 962 C C . ALA A 1 122 ? -7.456 -0.737 13.934 1.00 97.56 122 ALA A C 1
ATOM 964 O O . ALA A 1 122 ? -7.656 0.041 13.002 1.00 97.56 122 ALA A O 1
ATOM 965 N N . ARG A 1 123 ? -7.756 -2.042 13.850 1.00 97.25 123 ARG A N 1
ATOM 966 C CA . ARG A 1 123 ? -8.418 -2.639 12.675 1.00 97.25 123 ARG A CA 1
ATOM 967 C C . ARG A 1 123 ? -9.807 -2.048 12.446 1.00 97.25 123 ARG A C 1
ATOM 969 O O . ARG A 1 123 ? -10.071 -1.572 11.345 1.00 97.25 123 ARG A O 1
ATOM 976 N N . LYS A 1 124 ? -10.647 -1.992 13.487 1.00 96.56 124 LYS A N 1
ATOM 977 C CA . LYS A 1 124 ? -11.989 -1.379 13.422 1.00 96.56 124 LYS A CA 1
ATOM 978 C C . LYS A 1 124 ? -11.924 0.088 12.976 1.00 96.56 124 LYS A C 1
ATOM 980 O O . LYS A 1 124 ? -12.734 0.530 12.167 1.00 96.56 124 LYS A O 1
ATOM 985 N N . LEU A 1 125 ? -10.937 0.843 13.464 1.00 97.62 125 LEU A N 1
ATOM 986 C CA . LEU A 1 125 ? -10.724 2.239 13.069 1.00 97.62 125 LEU A CA 1
ATOM 987 C C . LEU A 1 125 ? -10.387 2.393 11.587 1.00 97.62 125 LEU A C 1
ATOM 989 O O . LEU A 1 125 ? -10.896 3.313 10.951 1.00 97.62 125 LEU A O 1
ATOM 993 N N . ILE A 1 126 ? -9.553 1.511 11.032 1.00 97.50 126 ILE A N 1
ATOM 994 C CA . ILE A 1 126 ? -9.257 1.518 9.595 1.00 97.50 126 ILE A CA 1
ATOM 995 C C . ILE A 1 126 ? -10.504 1.147 8.795 1.00 97.50 126 ILE A C 1
ATOM 997 O O . ILE A 1 126 ? -10.843 1.865 7.862 1.00 97.50 126 ILE A O 1
ATOM 1001 N N . GLU A 1 127 ? -11.220 0.092 9.186 1.00 96.19 127 GLU A N 1
ATOM 1002 C CA . GLU A 1 127 ? -12.425 -0.372 8.487 1.00 96.19 127 GLU A CA 1
ATOM 1003 C C . GLU A 1 127 ? -13.507 0.716 8.414 1.00 96.19 127 GLU A C 1
ATOM 1005 O O . GLU A 1 127 ? -14.009 1.048 7.336 1.00 96.19 127 GLU A O 1
ATOM 1010 N N . ILE A 1 128 ? -13.835 1.336 9.551 1.00 96.56 128 ILE A N 1
ATOM 1011 C CA . ILE A 1 128 ? -14.809 2.432 9.590 1.00 96.56 128 ILE A CA 1
ATOM 1012 C C . ILE A 1 128 ? -14.255 3.668 8.889 1.00 96.56 128 ILE A C 1
ATOM 1014 O O . ILE A 1 128 ? -14.992 4.354 8.185 1.00 96.56 128 ILE A O 1
ATOM 1018 N N . GLY A 1 129 ? -12.964 3.959 9.051 1.00 96.81 129 GLY A N 1
ATOM 1019 C CA . GLY A 1 129 ? -12.296 5.046 8.347 1.00 96.81 129 GLY A CA 1
ATOM 1020 C C . GLY A 1 129 ? -12.464 4.934 6.832 1.00 96.81 129 GLY A C 1
ATOM 1021 O O . GLY A 1 129 ? -12.873 5.900 6.187 1.00 96.81 129 GLY A O 1
ATOM 1022 N N . ASP A 1 130 ? -12.231 3.746 6.282 1.00 96.06 130 ASP A N 1
ATOM 1023 C CA . ASP A 1 130 ? -12.400 3.443 4.862 1.00 96.06 130 ASP A CA 1
ATOM 1024 C C . ASP A 1 130 ? -13.862 3.569 4.430 1.00 96.06 130 ASP A C 1
ATOM 1026 O O . ASP A 1 130 ? -14.153 4.208 3.415 1.00 96.06 130 ASP A O 1
ATOM 1030 N N . PHE A 1 131 ? -14.800 3.057 5.236 1.00 95.81 131 PHE A N 1
ATOM 1031 C CA . PHE A 1 131 ? -16.234 3.231 4.996 1.00 95.81 131 PHE A CA 1
ATOM 1032 C C . PHE A 1 131 ? -16.628 4.718 4.928 1.00 95.81 131 PHE A C 1
ATOM 1034 O O . PHE A 1 131 ? -17.375 5.143 4.043 1.00 95.81 131 PHE A O 1
ATOM 1041 N N . LEU A 1 132 ? -16.085 5.531 5.836 1.00 96.31 132 LEU A N 1
ATOM 1042 C CA . LEU A 1 132 ? -16.279 6.980 5.899 1.00 96.31 132 LEU A CA 1
ATOM 1043 C C . LEU A 1 132 ? -15.434 7.752 4.870 1.00 96.31 132 LEU A C 1
ATOM 1045 O O . LEU A 1 132 ? -15.420 8.985 4.892 1.00 96.31 132 LEU A O 1
ATOM 1049 N N . LYS A 1 133 ? -14.734 7.052 3.965 1.00 96.31 133 LYS A N 1
ATOM 1050 C CA . LYS A 1 133 ? -13.864 7.621 2.923 1.00 96.31 133 LYS A CA 1
ATOM 1051 C C . LYS A 1 133 ? -12.789 8.556 3.485 1.00 96.31 133 LYS A C 1
ATOM 1053 O O . LYS A 1 133 ? -12.449 9.576 2.877 1.00 96.31 133 LYS A O 1
ATOM 1058 N N . LYS A 1 134 ? -12.258 8.222 4.661 1.00 95.38 134 LYS A N 1
ATOM 1059 C CA . LYS A 1 134 ? -11.129 8.923 5.273 1.00 95.38 134 LYS A CA 1
ATOM 1060 C C . LYS A 1 134 ? -9.876 8.742 4.427 1.00 95.38 134 LYS A C 1
ATOM 1062 O O . LYS A 1 134 ? -9.652 7.695 3.828 1.00 95.38 134 LYS A O 1
ATOM 1067 N N . LYS A 1 135 ? -9.047 9.785 4.364 1.00 94.19 135 LYS A N 1
ATOM 1068 C CA . LYS A 1 135 ? -7.771 9.714 3.639 1.00 94.19 135 LYS A CA 1
ATOM 1069 C C . LYS A 1 135 ? -6.770 8.878 4.432 1.00 94.19 135 LYS A C 1
ATOM 1071 O O . LYS A 1 135 ? -6.750 8.966 5.657 1.00 94.19 135 LYS A O 1
ATOM 1076 N N . ASP A 1 136 ? -5.849 8.202 3.747 1.00 92.19 136 ASP A N 1
ATOM 1077 C CA . ASP A 1 136 ? -4.760 7.446 4.394 1.00 92.19 136 ASP A CA 1
ATOM 1078 C C . ASP A 1 136 ? -3.972 8.285 5.406 1.00 92.19 136 ASP A C 1
ATOM 1080 O O . ASP A 1 136 ? -3.599 7.790 6.462 1.00 92.19 136 ASP A O 1
ATOM 1084 N N . LYS A 1 137 ? -3.801 9.586 5.147 1.00 93.44 137 LYS A N 1
ATOM 1085 C CA . LYS A 1 137 ? -3.172 10.521 6.089 1.00 93.44 137 LYS A CA 1
ATOM 1086 C C . LYS A 1 137 ? -3.902 10.621 7.436 1.00 93.44 137 LYS A C 1
ATOM 1088 O O . LYS A 1 137 ? -3.262 10.797 8.465 1.00 93.44 137 LYS A O 1
ATOM 1093 N N . GLU A 1 138 ? -5.232 10.542 7.444 1.00 94.25 138 GLU A N 1
ATOM 1094 C CA . GLU A 1 138 ? -6.030 10.557 8.681 1.00 94.25 138 GLU A CA 1
ATOM 1095 C C . GLU A 1 138 ? -5.962 9.214 9.420 1.00 94.25 138 GLU A C 1
ATOM 1097 O O . GLU A 1 138 ? -6.103 9.179 10.642 1.00 94.25 138 GLU A O 1
ATOM 1102 N N . LEU A 1 139 ? -5.728 8.123 8.687 1.00 96.75 139 LEU A N 1
ATOM 1103 C CA . LEU A 1 139 ? -5.639 6.760 9.215 1.00 96.75 139 LEU A CA 1
ATOM 1104 C C . LEU A 1 139 ? -4.198 6.334 9.531 1.00 96.75 139 LEU A C 1
ATOM 1106 O O . LEU A 1 139 ? -3.989 5.285 10.139 1.00 96.75 139 LEU A O 1
ATOM 1110 N N . GLU A 1 140 ? -3.210 7.155 9.163 1.00 95.94 140 GLU A N 1
ATOM 1111 C CA . GLU A 1 140 ? -1.781 6.829 9.171 1.00 95.94 140 GLU A CA 1
ATOM 1112 C C . GLU A 1 140 ? -1.332 6.231 10.504 1.00 95.94 140 GLU A C 1
ATOM 1114 O O . GLU A 1 140 ? -0.669 5.198 10.524 1.00 95.94 140 GLU A O 1
ATOM 1119 N N . GLN A 1 141 ? -1.732 6.833 11.627 1.00 96.44 141 GLN A N 1
ATOM 1120 C CA . GLN A 1 141 ? -1.324 6.358 12.949 1.00 96.44 141 GLN A CA 1
ATOM 1121 C C . GLN A 1 141 ? -1.792 4.924 13.245 1.00 96.44 141 GLN A C 1
ATOM 1123 O O . GLN A 1 141 ? -1.053 4.160 13.865 1.00 96.44 141 GLN A O 1
ATOM 1128 N N . PHE A 1 142 ? -2.983 4.541 12.775 1.00 97.62 142 PHE A N 1
ATOM 1129 C CA . PHE A 1 142 ? -3.547 3.207 12.986 1.00 97.62 142 PHE A CA 1
ATOM 1130 C C . PHE A 1 142 ? -2.914 2.196 12.034 1.00 97.62 142 PHE A C 1
ATOM 1132 O O . PHE A 1 142 ? -2.529 1.110 12.461 1.00 97.62 142 PHE A O 1
ATOM 1139 N N . ILE A 1 143 ? -2.705 2.585 10.772 1.00 97.75 143 ILE A N 1
ATOM 1140 C CA . ILE A 1 143 ? -2.022 1.746 9.779 1.00 97.75 143 ILE A CA 1
ATOM 1141 C C . ILE A 1 143 ? -0.575 1.477 10.229 1.00 97.75 143 ILE A C 1
ATOM 1143 O O . ILE A 1 143 ? -0.128 0.334 10.230 1.00 97.75 143 ILE A O 1
ATOM 1147 N N . VAL A 1 144 ? 0.153 2.502 10.692 1.00 97.31 144 VAL A N 1
ATOM 1148 C CA . VAL A 1 144 ? 1.509 2.354 11.250 1.00 97.31 144 VAL A CA 1
ATOM 1149 C C . VAL A 1 144 ? 1.503 1.445 12.477 1.00 97.31 144 VAL A C 1
ATOM 1151 O O . VAL A 1 144 ? 2.410 0.625 12.632 1.00 97.31 144 VAL A O 1
ATOM 1154 N N . TYR A 1 145 ? 0.506 1.586 13.354 1.00 97.56 145 TYR A N 1
ATOM 1155 C CA . TYR A 1 145 ? 0.381 0.745 14.540 1.00 97.56 145 TYR A CA 1
ATOM 1156 C C . TYR A 1 145 ? 0.226 -0.736 14.173 1.00 97.56 145 TYR A C 1
ATOM 1158 O O . TYR A 1 145 ? 0.966 -1.576 14.687 1.00 97.56 145 TYR A O 1
ATOM 1166 N N . LEU A 1 146 ? -0.675 -1.056 13.243 1.00 97.88 146 LEU A N 1
ATOM 1167 C CA . LEU A 1 146 ? -0.864 -2.420 12.753 1.00 97.88 146 LEU A CA 1
ATOM 1168 C C . LEU A 1 146 ? 0.368 -2.946 12.015 1.00 97.88 146 LEU A C 1
ATOM 1170 O O . LEU A 1 146 ? 0.798 -4.073 12.258 1.00 97.88 146 LEU A O 1
ATOM 1174 N N . ALA A 1 147 ? 1.003 -2.113 11.191 1.00 97.25 147 ALA A N 1
ATOM 1175 C CA . ALA A 1 147 ? 2.208 -2.495 10.468 1.00 97.25 147 ALA A CA 1
ATOM 1176 C C . ALA A 1 147 ? 3.357 -2.875 11.420 1.00 97.25 147 ALA A C 1
ATOM 1178 O O . ALA A 1 147 ? 4.029 -3.887 11.222 1.00 97.25 147 ALA A O 1
ATOM 1179 N N . LYS A 1 148 ? 3.546 -2.123 12.515 1.00 95.88 148 LYS A N 1
ATOM 1180 C CA . LYS A 1 148 ? 4.505 -2.474 13.582 1.00 95.88 148 LYS A CA 1
ATOM 1181 C C . LYS A 1 148 ? 4.146 -3.779 14.301 1.00 95.88 148 LYS A C 1
ATOM 1183 O O . LYS A 1 148 ? 5.042 -4.480 14.764 1.00 95.88 148 LYS A O 1
ATOM 1188 N N . ASN A 1 149 ? 2.862 -4.124 14.346 1.00 96.25 149 ASN A N 1
ATOM 1189 C CA . ASN A 1 149 ? 2.350 -5.403 14.840 1.00 96.25 149 ASN A CA 1
ATOM 1190 C C . ASN A 1 149 ? 2.328 -6.507 13.761 1.00 96.25 149 ASN A C 1
ATOM 1192 O O . ASN A 1 149 ? 1.665 -7.526 13.937 1.00 96.25 149 ASN A O 1
ATOM 1196 N N . LYS A 1 150 ? 3.104 -6.342 12.678 1.00 94.62 150 LYS A N 1
ATOM 1197 C CA . LYS A 1 150 ? 3.311 -7.328 11.603 1.00 94.62 150 LYS A CA 1
ATOM 1198 C C . LYS A 1 150 ? 2.059 -7.651 10.779 1.00 94.62 150 LYS A C 1
ATOM 1200 O O . LYS A 1 150 ? 1.993 -8.705 10.150 1.00 94.62 150 LYS A O 1
ATOM 1205 N N . ASP A 1 151 ? 1.089 -6.744 10.751 1.00 96.25 151 ASP A N 1
ATOM 1206 C CA . ASP A 1 151 ? -0.067 -6.845 9.864 1.00 96.25 151 ASP A CA 1
ATOM 1207 C C . ASP A 1 151 ? 0.358 -6.556 8.412 1.00 96.25 151 ASP A C 1
ATOM 1209 O O . ASP A 1 151 ? 0.737 -5.433 8.075 1.00 96.25 151 ASP A O 1
ATOM 1213 N N . ILE A 1 152 ? 0.359 -7.592 7.567 1.00 94.38 152 ILE A N 1
ATOM 1214 C CA . ILE A 1 152 ? 0.939 -7.548 6.213 1.00 94.38 152 ILE A CA 1
ATOM 1215 C C . ILE A 1 152 ? 0.235 -6.521 5.320 1.00 94.38 152 ILE A C 1
ATOM 1217 O O . ILE A 1 152 ? 0.910 -5.743 4.643 1.00 94.38 152 ILE A O 1
ATOM 1221 N N 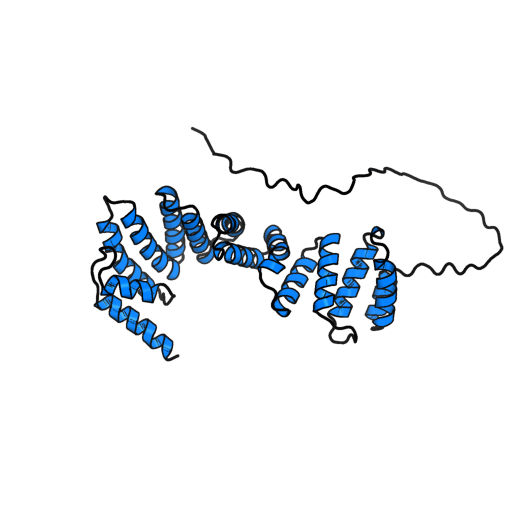. ASP A 1 153 ? -1.096 -6.470 5.353 1.00 94.75 153 ASP A N 1
ATOM 1222 C CA . ASP A 1 153 ? -1.875 -5.532 4.539 1.00 94.75 153 ASP A CA 1
ATOM 1223 C C . ASP A 1 153 ? -1.596 -4.084 4.946 1.00 94.75 153 ASP A C 1
ATOM 1225 O O . ASP A 1 153 ? -1.376 -3.219 4.093 1.00 94.75 153 ASP A O 1
ATOM 1229 N N . SER A 1 154 ? -1.492 -3.823 6.252 1.00 96.94 154 SER A N 1
ATOM 1230 C CA . SER A 1 154 ? -1.107 -2.508 6.765 1.00 96.94 154 SER A CA 1
ATOM 1231 C C . SER A 1 154 ? 0.327 -2.133 6.390 1.00 96.94 154 SER A C 1
ATOM 1233 O O . SER A 1 154 ? 0.581 -0.973 6.060 1.00 96.94 154 SER A O 1
ATOM 1235 N N . ILE A 1 155 ? 1.262 -3.093 6.378 1.00 96.88 155 ILE A N 1
ATOM 1236 C CA . ILE A 1 155 ? 2.637 -2.874 5.904 1.00 96.88 155 ILE A CA 1
ATOM 1237 C C . ILE A 1 155 ? 2.641 -2.482 4.419 1.00 96.88 155 ILE A C 1
ATOM 1239 O O . ILE A 1 155 ? 3.314 -1.515 4.049 1.00 96.88 155 ILE A O 1
ATOM 1243 N N . TYR A 1 156 ? 1.884 -3.176 3.563 1.00 95.06 156 TYR A N 1
ATOM 1244 C CA . TYR A 1 156 ? 1.753 -2.801 2.151 1.00 95.06 156 TYR A CA 1
ATOM 1245 C C . TYR A 1 156 ? 1.131 -1.412 1.994 1.00 95.06 156 TYR A C 1
ATOM 1247 O O . TYR A 1 156 ? 1.690 -0.561 1.296 1.00 95.06 156 TYR A O 1
ATOM 1255 N N . ARG A 1 157 ? 0.011 -1.152 2.678 1.00 95.69 157 ARG A N 1
ATOM 1256 C CA . ARG A 1 157 ? -0.721 0.117 2.597 1.00 95.69 157 ARG A CA 1
ATOM 1257 C C . ARG A 1 157 ? 0.146 1.301 3.013 1.00 95.69 157 ARG A C 1
ATOM 1259 O O . ARG A 1 157 ? 0.254 2.265 2.255 1.00 95.69 157 ARG A O 1
ATOM 1266 N N . ILE A 1 158 ? 0.830 1.215 4.158 1.00 96.31 158 ILE A N 1
ATOM 1267 C CA . ILE A 1 158 ? 1.689 2.310 4.624 1.00 96.31 158 ILE A CA 1
ATOM 1268 C C . ILE A 1 158 ? 2.913 2.510 3.726 1.00 96.31 158 ILE A C 1
ATOM 1270 O O . ILE A 1 158 ? 3.315 3.645 3.472 1.00 96.31 158 ILE A O 1
ATOM 1274 N N . SER A 1 159 ? 3.482 1.423 3.193 1.00 95.75 159 SER A N 1
ATOM 1275 C CA . SER A 1 159 ? 4.614 1.503 2.266 1.00 95.75 159 SER A CA 1
ATOM 1276 C C . SER A 1 159 ? 4.221 2.220 0.974 1.00 95.75 159 SER A C 1
ATOM 1278 O O . SER A 1 159 ? 4.947 3.107 0.527 1.00 95.75 159 SER A O 1
ATOM 1280 N N . ARG A 1 160 ? 3.051 1.894 0.402 1.00 94.31 160 ARG A N 1
ATOM 1281 C CA . ARG A 1 160 ? 2.512 2.571 -0.789 1.00 94.31 160 ARG A CA 1
ATOM 1282 C C . ARG A 1 160 ? 2.211 4.045 -0.514 1.00 94.31 160 ARG A C 1
ATOM 1284 O O . ARG A 1 160 ? 2.623 4.893 -1.303 1.00 94.31 160 ARG A O 1
ATOM 1291 N N . TYR A 1 161 ? 1.574 4.357 0.617 1.00 94.62 161 TYR A N 1
ATOM 1292 C CA . TYR A 1 161 ? 1.310 5.738 1.031 1.00 94.62 161 TYR A CA 1
ATOM 1293 C C . TYR A 1 161 ? 2.605 6.562 1.094 1.00 94.62 161 TYR A C 1
ATOM 1295 O O . TYR A 1 161 ? 2.708 7.608 0.453 1.00 94.62 161 TYR A O 1
ATOM 1303 N N . TYR A 1 162 ? 3.639 6.057 1.768 1.00 95.69 162 TYR A N 1
ATOM 1304 C CA . TYR A 1 162 ? 4.926 6.746 1.868 1.00 95.69 162 TYR A CA 1
ATOM 1305 C C . TYR A 1 162 ? 5.672 6.869 0.536 1.00 95.69 162 TYR A C 1
ATOM 1307 O O . TYR A 1 162 ? 6.268 7.913 0.278 1.00 95.69 162 TYR A O 1
ATOM 1315 N N . LEU A 1 163 ? 5.608 5.856 -0.331 1.00 93.94 163 LEU A N 1
ATOM 1316 C CA . LEU A 1 163 ? 6.198 5.916 -1.673 1.00 93.94 163 LEU A CA 1
ATOM 1317 C C . LEU A 1 163 ? 5.501 6.921 -2.595 1.00 93.94 163 LEU A C 1
ATOM 1319 O O . LEU A 1 163 ? 6.150 7.484 -3.472 1.00 93.94 163 LEU A O 1
ATOM 1323 N N . SER A 1 164 ? 4.202 7.156 -2.396 1.00 92.19 164 SER A N 1
ATOM 1324 C CA . SER A 1 164 ? 3.432 8.134 -3.172 1.00 92.19 164 SER A CA 1
ATOM 1325 C C . SER A 1 164 ? 3.679 9.590 -2.759 1.00 92.19 164 SER A C 1
ATOM 1327 O O . SER A 1 164 ? 3.278 10.503 -3.477 1.00 92.19 164 SER A O 1
ATOM 1329 N N . SER A 1 165 ? 4.336 9.824 -1.615 1.00 91.00 165 SER A N 1
ATOM 1330 C CA . SER A 1 165 ? 4.657 11.173 -1.143 1.00 91.00 165 SER A CA 1
ATOM 1331 C C . SER A 1 165 ? 5.674 11.846 -2.063 1.00 91.00 165 SER A C 1
ATOM 1333 O O . SER A 1 165 ? 6.636 11.220 -2.501 1.00 91.00 165 SER A O 1
ATOM 1335 N N . GLU A 1 166 ? 5.516 13.147 -2.303 1.00 87.44 166 GLU A N 1
ATOM 1336 C CA . GLU A 1 166 ? 6.521 13.965 -2.998 1.00 87.44 166 GLU A CA 1
ATOM 1337 C C . GLU A 1 166 ? 7.769 14.211 -2.133 1.00 87.44 166 GLU A C 1
ATOM 1339 O O . GLU A 1 166 ? 8.834 14.566 -2.636 1.00 87.44 166 GLU A O 1
ATOM 1344 N N . ASN A 1 167 ? 7.656 14.022 -0.815 1.00 89.31 167 ASN A N 1
ATOM 1345 C CA . ASN A 1 167 ? 8.749 14.237 0.116 1.00 89.31 167 ASN A CA 1
ATOM 1346 C C . ASN A 1 167 ? 9.652 13.002 0.182 1.00 89.31 167 ASN A C 1
ATOM 1348 O O . ASN A 1 167 ? 9.257 11.956 0.703 1.00 89.31 167 ASN A O 1
ATOM 1352 N N . THR A 1 168 ? 10.911 13.155 -0.233 1.00 88.69 168 THR A N 1
ATOM 1353 C CA . THR A 1 168 ? 11.931 12.101 -0.137 1.00 88.69 168 THR A CA 1
ATOM 1354 C C . THR A 1 168 ? 12.008 11.499 1.264 1.00 88.69 168 THR A C 1
ATOM 1356 O O . THR A 1 168 ? 12.124 10.287 1.404 1.00 88.69 168 THR A O 1
ATOM 1359 N N . ARG A 1 169 ? 11.882 12.305 2.329 1.00 89.44 169 ARG A N 1
ATOM 1360 C CA . ARG A 1 169 ? 11.941 11.798 3.709 1.00 89.44 169 ARG A CA 1
ATOM 1361 C C . ARG A 1 169 ? 10.834 10.786 4.007 1.00 89.44 169 ARG A C 1
ATOM 1363 O O . ARG A 1 169 ? 11.080 9.856 4.771 1.00 89.44 169 ARG A O 1
ATOM 1370 N N . ASP A 1 170 ? 9.648 10.959 3.430 1.00 89.62 170 ASP A N 1
ATOM 1371 C CA . ASP A 1 170 ? 8.552 10.004 3.589 1.00 89.62 170 ASP A CA 1
ATOM 1372 C C . ASP A 1 170 ? 8.807 8.748 2.759 1.00 89.62 170 ASP A C 1
ATOM 1374 O O . ASP A 1 170 ? 8.702 7.653 3.301 1.00 89.62 170 ASP A O 1
ATOM 1378 N N . GLN A 1 171 ? 9.283 8.883 1.519 1.00 90.44 171 GLN A N 1
ATOM 1379 C CA . GLN A 1 171 ? 9.670 7.736 0.685 1.00 90.44 171 GLN A CA 1
ATOM 1380 C C . GLN A 1 171 ? 10.709 6.838 1.386 1.00 90.44 171 GLN A C 1
ATOM 1382 O O . GLN A 1 171 ? 10.625 5.613 1.320 1.00 90.44 171 GLN A O 1
ATOM 1387 N N . LEU A 1 172 ? 11.640 7.420 2.153 1.00 91.56 172 LEU A N 1
ATOM 1388 C CA . LEU A 1 172 ? 12.605 6.660 2.961 1.00 91.56 172 LEU A CA 1
ATOM 1389 C C . LEU A 1 172 ? 11.973 5.893 4.128 1.00 91.56 172 LEU A C 1
ATOM 1391 O O . LEU A 1 172 ? 12.497 4.848 4.520 1.00 91.56 172 LEU A O 1
ATOM 1395 N N . LYS A 1 173 ? 10.853 6.369 4.689 1.00 92.69 173 LYS A N 1
ATOM 1396 C CA . LYS A 1 173 ? 10.134 5.634 5.744 1.00 92.69 173 LYS A CA 1
ATOM 1397 C C . LYS A 1 173 ? 9.585 4.312 5.218 1.00 92.69 173 LYS A C 1
ATOM 1399 O O . LYS A 1 173 ? 9.584 3.339 5.970 1.00 92.69 173 LYS A O 1
ATOM 1404 N N . ALA A 1 174 ? 9.187 4.255 3.942 1.00 95.06 174 ALA A N 1
ATOM 1405 C CA . ALA A 1 174 ? 8.670 3.036 3.321 1.00 95.06 174 ALA A CA 1
ATOM 1406 C C . ALA A 1 174 ? 9.657 1.867 3.432 1.00 95.06 174 ALA A C 1
ATOM 1408 O O . ALA A 1 174 ? 9.234 0.734 3.640 1.00 95.06 174 ALA A O 1
ATOM 1409 N N . ARG A 1 175 ? 10.972 2.134 3.381 1.00 94.31 175 ARG A N 1
ATOM 1410 C CA . ARG A 1 175 ? 12.013 1.098 3.445 1.00 94.31 175 ARG A CA 1
ATOM 1411 C C . ARG A 1 175 ? 11.843 0.152 4.632 1.00 94.31 175 ARG A C 1
ATOM 1413 O O . ARG A 1 175 ? 11.839 -1.060 4.450 1.00 94.31 175 ARG A O 1
ATOM 1420 N N . LYS A 1 176 ? 11.680 0.713 5.835 1.00 92.62 176 LYS A N 1
ATOM 1421 C CA . LYS A 1 176 ? 11.604 -0.067 7.080 1.00 92.62 176 LYS A CA 1
ATOM 1422 C C . LYS A 1 176 ? 10.401 -1.005 7.086 1.00 92.62 176 LYS A C 1
ATOM 1424 O O . LYS A 1 176 ? 10.498 -2.108 7.602 1.00 92.62 176 LYS A O 1
ATOM 1429 N N . PHE A 1 177 ? 9.284 -0.566 6.513 1.00 96.00 177 PHE A N 1
ATOM 1430 C CA . PHE A 1 177 ? 8.069 -1.368 6.399 1.00 96.00 177 PHE A CA 1
ATOM 1431 C C . PHE A 1 177 ? 8.216 -2.436 5.313 1.00 96.00 177 PHE A C 1
ATOM 1433 O O . PHE A 1 177 ? 7.964 -3.607 5.574 1.00 96.00 177 PHE A O 1
ATOM 1440 N N . LEU A 1 178 ? 8.732 -2.076 4.135 1.00 96.00 178 LEU A N 1
ATOM 1441 C CA . LEU A 1 178 ? 8.996 -3.026 3.050 1.00 96.00 178 LEU A CA 1
ATOM 1442 C C . LEU A 1 178 ? 9.931 -4.162 3.479 1.00 96.00 178 LEU A C 1
ATOM 1444 O O . LEU A 1 178 ? 9.726 -5.310 3.093 1.00 96.00 178 LEU A O 1
ATOM 1448 N N . GLU A 1 179 ? 10.941 -3.877 4.302 1.00 94.25 179 GLU A N 1
ATOM 1449 C CA . GLU A 1 179 ? 11.865 -4.888 4.826 1.00 94.25 179 GLU A CA 1
ATOM 1450 C C . GLU A 1 179 ? 11.175 -5.937 5.720 1.00 94.25 179 GLU A C 1
ATOM 1452 O O . GLU A 1 179 ? 11.661 -7.065 5.787 1.00 94.25 179 GLU A O 1
ATOM 1457 N N . MET A 1 180 ? 10.013 -5.624 6.311 1.00 94.38 180 MET A N 1
ATOM 1458 C CA . MET A 1 180 ? 9.202 -6.562 7.104 1.00 94.38 180 MET A CA 1
ATOM 1459 C C . MET A 1 180 ? 8.384 -7.543 6.250 1.00 94.38 180 MET A C 1
ATOM 1461 O O . MET A 1 180 ? 7.920 -8.557 6.768 1.00 94.38 180 MET A O 1
ATOM 1465 N N . LEU A 1 181 ? 8.185 -7.253 4.960 1.00 94.19 181 LEU A N 1
ATOM 1466 C CA . LEU A 1 181 ? 7.401 -8.102 4.061 1.00 94.19 181 LEU A CA 1
ATOM 1467 C C . LEU A 1 181 ? 8.193 -9.336 3.607 1.00 94.19 181 LEU A C 1
ATOM 1469 O O . LEU A 1 181 ? 9.424 -9.266 3.493 1.00 94.19 181 LEU A O 1
ATOM 1473 N N . PRO A 1 182 ? 7.519 -10.449 3.261 1.00 93.19 182 PRO A N 1
ATOM 1474 C CA . PRO A 1 182 ? 8.160 -11.541 2.535 1.00 93.19 182 PRO A CA 1
ATOM 1475 C C . PRO A 1 182 ? 8.705 -11.059 1.184 1.00 93.19 182 PRO A C 1
ATOM 1477 O O . PRO A 1 182 ? 8.277 -10.038 0.643 1.00 93.19 182 PRO A O 1
ATOM 1480 N N . GLU A 1 183 ? 9.679 -11.782 0.638 1.00 92.00 183 GLU A N 1
ATOM 1481 C CA . GLU A 1 183 ? 10.242 -11.448 -0.668 1.00 92.00 183 GLU A CA 1
ATOM 1482 C C . GLU A 1 183 ? 9.218 -11.707 -1.780 1.00 92.00 183 GLU A C 1
ATOM 1484 O O . GLU A 1 183 ? 8.839 -12.842 -2.054 1.00 92.00 183 GLU A O 1
ATOM 1489 N N . THR A 1 184 ? 8.749 -10.623 -2.396 1.00 95.31 184 THR A N 1
ATOM 1490 C CA . THR A 1 184 ? 7.806 -10.623 -3.517 1.00 95.31 184 THR A CA 1
ATOM 1491 C C . THR A 1 184 ? 8.304 -9.673 -4.599 1.00 95.31 184 THR A C 1
ATOM 1493 O O . THR A 1 184 ? 9.091 -8.758 -4.334 1.00 95.31 184 THR A O 1
ATOM 1496 N N . THR A 1 185 ? 7.827 -9.854 -5.830 1.00 95.94 185 THR A N 1
ATOM 1497 C CA . THR A 1 185 ? 8.116 -8.934 -6.940 1.00 95.94 185 THR A CA 1
ATOM 1498 C C . THR A 1 185 ? 7.722 -7.495 -6.597 1.00 95.94 185 THR A C 1
ATOM 1500 O O . THR A 1 185 ? 8.506 -6.578 -6.828 1.00 95.94 185 THR A O 1
ATOM 1503 N N . GLU A 1 186 ? 6.562 -7.294 -5.963 1.00 94.25 186 GLU A N 1
ATOM 1504 C CA . GLU A 1 186 ? 6.079 -5.975 -5.540 1.00 94.25 186 GLU A CA 1
ATOM 1505 C C . GLU A 1 186 ? 6.980 -5.325 -4.479 1.00 94.25 186 GLU A C 1
ATOM 1507 O O . GLU A 1 186 ? 7.317 -4.143 -4.601 1.00 94.25 186 GLU A O 1
ATOM 1512 N N . LYS A 1 187 ? 7.423 -6.087 -3.464 1.00 95.56 187 LYS A N 1
ATOM 1513 C CA . LYS A 1 187 ? 8.380 -5.598 -2.458 1.00 95.56 187 LYS A CA 1
ATOM 1514 C C . LYS A 1 187 ? 9.670 -5.132 -3.126 1.00 95.56 187 LYS A C 1
ATOM 1516 O O . LYS A 1 187 ? 10.158 -4.048 -2.821 1.00 95.56 187 LYS A O 1
ATOM 1521 N N . LEU A 1 188 ? 10.225 -5.943 -4.024 1.00 97.62 188 LEU A N 1
ATOM 1522 C CA . LEU A 1 188 ? 11.497 -5.659 -4.687 1.00 97.62 188 LEU A CA 1
ATOM 1523 C C . LEU A 1 188 ? 11.407 -4.408 -5.577 1.00 97.62 188 LEU A C 1
ATOM 1525 O O . LEU A 1 188 ? 12.263 -3.531 -5.480 1.00 97.62 188 LEU A O 1
ATOM 1529 N N . ILE A 1 189 ? 10.336 -4.268 -6.363 1.00 96.44 189 ILE A N 1
ATOM 1530 C CA . ILE A 1 189 ? 10.067 -3.053 -7.154 1.00 96.44 189 ILE A CA 1
ATOM 1531 C C . ILE A 1 189 ? 9.902 -1.824 -6.243 1.00 96.44 189 ILE A C 1
ATOM 1533 O O . ILE A 1 189 ? 10.400 -0.732 -6.525 1.00 96.44 189 ILE A O 1
ATOM 1537 N N . SER A 1 190 ? 9.218 -1.981 -5.113 1.00 96.31 190 SER A N 1
ATOM 1538 C CA . SER A 1 190 ? 9.045 -0.897 -4.143 1.00 96.31 190 SER A CA 1
ATOM 1539 C C . SER A 1 190 ? 10.380 -0.479 -3.515 1.00 96.31 190 SER A C 1
ATOM 1541 O O . SER A 1 190 ? 10.659 0.712 -3.394 1.00 96.31 190 SER A O 1
ATOM 1543 N N . LEU A 1 191 ? 11.253 -1.437 -3.187 1.00 96.31 191 LEU A N 1
ATOM 1544 C CA . LEU A 1 191 ? 12.599 -1.163 -2.681 1.00 96.31 191 LEU A CA 1
ATOM 1545 C C . LEU A 1 191 ? 13.481 -0.467 -3.727 1.00 96.31 191 LEU A C 1
ATOM 1547 O O . LEU A 1 191 ? 14.201 0.465 -3.371 1.00 96.31 191 LEU A O 1
ATOM 1551 N N . SER A 1 192 ? 13.391 -0.821 -5.016 1.00 96.19 192 SER A N 1
ATOM 1552 C CA . SER A 1 192 ? 14.111 -0.070 -6.054 1.00 96.19 192 SER A CA 1
ATOM 1553 C C . SER A 1 192 ? 13.649 1.383 -6.149 1.00 96.19 192 SER A C 1
ATOM 1555 O O . SER A 1 192 ? 14.482 2.270 -6.332 1.00 96.19 192 SER A O 1
ATOM 1557 N N . LYS A 1 193 ? 12.352 1.660 -5.956 1.00 94.19 193 LYS A N 1
ATOM 1558 C CA . LYS A 1 193 ? 11.825 3.036 -5.910 1.00 94.19 193 LYS A CA 1
ATOM 1559 C C . LYS A 1 193 ? 12.387 3.823 -4.726 1.00 94.19 193 LYS A C 1
ATOM 1561 O O . LYS A 1 193 ? 12.785 4.970 -4.909 1.00 94.19 193 LYS A O 1
ATOM 1566 N N . VAL A 1 194 ? 12.502 3.198 -3.550 1.00 94.94 194 VAL A N 1
ATOM 1567 C CA . VAL A 1 194 ? 13.163 3.812 -2.383 1.00 94.94 194 VAL A CA 1
ATOM 1568 C C . VAL A 1 194 ? 14.624 4.156 -2.687 1.00 94.94 194 VAL A C 1
ATOM 1570 O O . VAL A 1 194 ? 15.070 5.258 -2.378 1.00 94.94 194 VAL A O 1
ATOM 1573 N N . GLU A 1 195 ? 15.389 3.251 -3.300 1.00 94.31 195 GLU A N 1
ATOM 1574 C CA . GLU A 1 195 ? 16.797 3.524 -3.629 1.00 94.31 195 GLU A CA 1
ATOM 1575 C C . GLU A 1 195 ? 16.935 4.716 -4.589 1.00 94.31 195 GLU A C 1
ATOM 1577 O O . GLU A 1 195 ? 17.798 5.576 -4.404 1.00 94.31 195 GLU A O 1
ATOM 1582 N N . LEU A 1 196 ? 16.047 4.818 -5.581 1.00 90.62 196 LEU A N 1
ATOM 1583 C CA . LEU A 1 196 ? 16.029 5.944 -6.519 1.00 90.62 196 LEU A CA 1
ATOM 1584 C C . LEU A 1 196 ? 15.574 7.259 -5.871 1.00 90.62 196 LEU A C 1
ATOM 1586 O O . LEU A 1 196 ? 16.012 8.325 -6.309 1.00 90.62 196 LEU A O 1
ATOM 1590 N N . ALA A 1 197 ? 14.757 7.189 -4.818 1.00 88.62 197 ALA A N 1
ATOM 1591 C CA . ALA A 1 197 ? 14.383 8.333 -3.992 1.00 88.62 197 ALA A CA 1
ATOM 1592 C C . ALA A 1 197 ? 15.558 8.882 -3.168 1.00 88.62 197 ALA A C 1
ATOM 1594 O O . ALA A 1 197 ? 15.698 10.099 -3.055 1.00 88.62 197 ALA A O 1
ATOM 1595 N N . ILE A 1 198 ? 16.425 8.011 -2.623 1.00 85.88 198 ILE A N 1
ATOM 1596 C CA . ILE A 1 198 ? 17.653 8.424 -1.908 1.00 85.88 198 ILE A CA 1
ATOM 1597 C C . ILE A 1 198 ? 18.531 9.284 -2.823 1.00 85.88 198 ILE A C 1
ATOM 1599 O O . ILE A 1 198 ? 19.117 10.276 -2.390 1.00 85.88 198 ILE A O 1
ATOM 1603 N N . GLY A 1 199 ? 18.629 8.898 -4.096 1.00 83.50 199 GLY A N 1
ATOM 1604 C CA . GLY A 1 199 ? 19.289 9.688 -5.121 1.00 83.50 199 GLY A CA 1
ATOM 1605 C C . GLY A 1 199 ? 19.793 8.852 -6.288 1.00 83.50 199 GLY A C 1
ATOM 1606 O O . GLY A 1 199 ? 19.664 7.630 -6.335 1.00 83.50 199 GLY A O 1
ATOM 1607 N N . LYS A 1 200 ? 20.441 9.525 -7.237 1.00 82.50 200 LYS A N 1
ATOM 1608 C CA . LYS A 1 200 ? 20.997 8.925 -8.459 1.00 82.50 200 LYS A CA 1
ATOM 1609 C C . LYS A 1 200 ? 22.517 8.731 -8.377 1.00 82.50 200 LYS A C 1
ATOM 1611 O O . LYS A 1 200 ? 23.255 9.106 -9.281 1.00 82.50 200 LYS A O 1
ATOM 1616 N N . SER A 1 201 ? 23.004 8.196 -7.262 1.00 86.88 201 SER A N 1
ATOM 1617 C CA . SER A 1 201 ? 24.411 7.804 -7.133 1.00 86.88 201 SER A CA 1
ATOM 1618 C C . SER A 1 201 ? 24.655 6.438 -7.787 1.00 86.88 201 SER A C 1
ATOM 1620 O O . SER A 1 201 ? 23.730 5.641 -7.941 1.00 86.88 201 SER A O 1
ATOM 1622 N N . ASN A 1 202 ? 25.911 6.110 -8.104 1.00 86.62 202 ASN A N 1
ATOM 1623 C CA . ASN A 1 202 ? 26.255 4.768 -8.594 1.00 86.62 202 ASN A CA 1
ATOM 1624 C C . ASN A 1 202 ? 25.851 3.657 -7.606 1.00 86.62 202 ASN A C 1
ATOM 1626 O O . ASN A 1 202 ? 25.469 2.572 -8.036 1.00 86.62 202 ASN A O 1
ATOM 1630 N N . ALA A 1 203 ? 25.919 3.917 -6.295 1.00 90.00 203 ALA A N 1
ATOM 1631 C CA . ALA A 1 203 ? 25.556 2.941 -5.270 1.00 90.00 203 ALA A CA 1
ATOM 1632 C C . ALA A 1 203 ? 24.043 2.676 -5.242 1.00 90.00 203 ALA A C 1
ATOM 1634 O O . ALA A 1 203 ? 23.622 1.529 -5.361 1.00 90.00 203 ALA A O 1
ATOM 1635 N N . THR A 1 204 ? 23.233 3.733 -5.163 1.00 92.31 204 THR A N 1
ATOM 1636 C CA . THR A 1 204 ? 21.764 3.624 -5.126 1.00 92.31 204 THR A CA 1
ATOM 1637 C C . THR A 1 204 ? 21.207 3.005 -6.404 1.00 92.31 204 THR A C 1
ATOM 1639 O O . THR A 1 204 ? 20.328 2.151 -6.359 1.00 92.31 204 THR A O 1
ATOM 1642 N N . ILE A 1 205 ? 21.778 3.340 -7.561 1.00 93.62 205 ILE A N 1
ATOM 1643 C CA . ILE A 1 205 ? 21.379 2.741 -8.839 1.00 93.62 205 ILE A CA 1
ATOM 1644 C C . ILE A 1 205 ? 21.745 1.264 -8.920 1.00 93.62 205 ILE A C 1
ATOM 1646 O O . ILE A 1 205 ? 20.951 0.469 -9.418 1.00 93.62 205 ILE A O 1
ATOM 1650 N N . LYS A 1 206 ? 22.921 0.876 -8.417 1.00 93.94 206 LYS A N 1
ATOM 1651 C CA . LYS A 1 206 ? 23.319 -0.534 -8.359 1.00 93.94 206 LYS A CA 1
ATOM 1652 C C . LYS A 1 206 ? 22.397 -1.336 -7.435 1.00 93.94 206 LYS A C 1
ATOM 1654 O O . LYS A 1 206 ? 22.042 -2.461 -7.774 1.00 93.94 206 LYS A O 1
ATOM 1659 N N . ASN A 1 207 ? 21.979 -0.760 -6.308 1.00 95.12 207 ASN A N 1
ATOM 1660 C CA . ASN A 1 207 ? 21.009 -1.387 -5.409 1.00 95.12 207 ASN A CA 1
ATOM 1661 C C . ASN A 1 207 ? 19.633 -1.525 -6.075 1.00 95.12 207 ASN A C 1
ATOM 1663 O O . ASN A 1 207 ? 19.067 -2.617 -6.079 1.00 95.12 207 ASN A O 1
ATOM 1667 N N . ALA A 1 208 ? 19.128 -0.455 -6.700 1.00 96.69 208 ALA A N 1
ATOM 1668 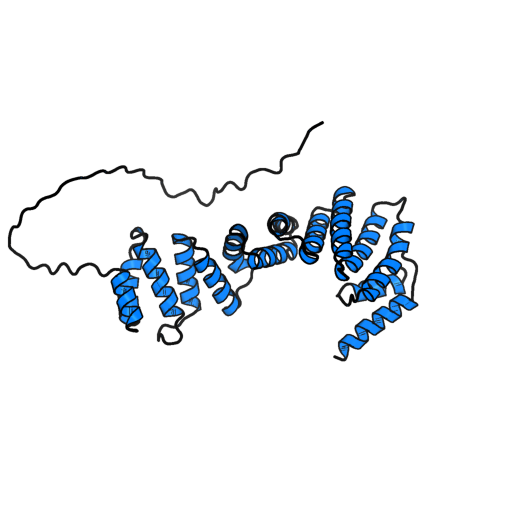C CA . ALA A 1 208 ? 17.871 -0.482 -7.447 1.00 96.69 208 ALA A CA 1
ATOM 1669 C C . ALA A 1 208 ? 17.896 -1.544 -8.558 1.00 96.69 208 ALA A C 1
ATOM 1671 O O . ALA A 1 208 ? 16.958 -2.323 -8.697 1.00 96.69 208 ALA A O 1
ATOM 1672 N N . GLU A 1 209 ? 19.000 -1.630 -9.304 1.00 96.56 209 GLU A N 1
ATOM 1673 C CA . GLU A 1 209 ? 19.210 -2.650 -10.333 1.00 96.56 209 GLU A CA 1
ATOM 1674 C C . GLU A 1 209 ? 19.227 -4.064 -9.742 1.00 96.56 209 GLU A C 1
ATOM 1676 O O . GLU A 1 209 ? 18.657 -4.975 -10.337 1.00 96.56 209 GLU A O 1
ATOM 1681 N N . SER A 1 210 ? 19.842 -4.261 -8.572 1.00 97.69 210 SER A N 1
ATOM 1682 C CA . SER A 1 210 ? 19.834 -5.554 -7.882 1.00 97.69 210 SER A CA 1
ATOM 1683 C C . SER A 1 210 ? 18.411 -5.996 -7.538 1.00 97.69 210 SER A C 1
ATOM 1685 O O . SER A 1 210 ? 18.043 -7.127 -7.846 1.00 97.69 210 SER A O 1
ATOM 1687 N N . TYR A 1 211 ? 17.596 -5.110 -6.957 1.00 97.88 211 TYR A N 1
ATOM 1688 C CA . TYR A 1 211 ? 16.208 -5.432 -6.622 1.00 97.88 211 TYR A CA 1
ATOM 1689 C C . TYR A 1 211 ? 15.364 -5.727 -7.867 1.00 97.88 211 TYR A C 1
ATOM 1691 O O . TYR A 1 211 ? 14.641 -6.723 -7.895 1.00 97.88 211 TYR A O 1
ATOM 1699 N N . LEU A 1 212 ? 15.491 -4.914 -8.920 1.00 98.31 212 LEU A N 1
ATOM 1700 C CA . LEU A 1 212 ? 14.764 -5.134 -10.171 1.00 98.31 212 LEU A CA 1
ATOM 1701 C C . LEU A 1 212 ? 15.179 -6.441 -10.853 1.00 98.31 212 LEU A C 1
ATOM 1703 O O . LEU A 1 212 ? 14.316 -7.174 -11.323 1.00 98.31 212 LEU A O 1
ATOM 1707 N N . ASN A 1 213 ? 16.469 -6.787 -10.860 1.00 98.19 213 ASN A N 1
ATOM 1708 C CA . ASN A 1 213 ? 16.927 -8.071 -11.394 1.00 98.19 213 ASN A CA 1
ATOM 1709 C C . ASN A 1 213 ? 16.356 -9.260 -10.609 1.00 98.19 213 ASN A C 1
ATOM 1711 O O . ASN A 1 213 ? 15.922 -10.230 -11.229 1.00 98.19 213 ASN A O 1
ATOM 1715 N N . SER A 1 214 ? 16.298 -9.181 -9.275 1.00 98.00 214 SER A N 1
ATOM 1716 C CA . SER A 1 214 ? 15.633 -10.206 -8.459 1.00 98.00 214 SER A CA 1
ATOM 1717 C C . SER A 1 214 ? 14.141 -10.314 -8.795 1.00 98.00 214 SER A C 1
ATOM 1719 O O . SER A 1 214 ? 13.625 -11.414 -8.965 1.00 98.00 214 SER A O 1
ATOM 1721 N N . ALA A 1 215 ? 13.444 -9.190 -8.984 1.00 98.00 215 ALA A N 1
ATOM 1722 C CA . ALA A 1 215 ? 12.031 -9.202 -9.362 1.00 98.00 215 ALA A CA 1
ATOM 1723 C C . ALA A 1 215 ? 11.801 -9.780 -10.773 1.00 98.00 215 ALA A C 1
ATOM 1725 O O . ALA A 1 215 ? 10.836 -10.512 -10.989 1.00 98.00 215 ALA A O 1
ATOM 1726 N N . VAL A 1 216 ? 12.704 -9.511 -11.722 1.00 97.81 216 VAL A N 1
ATOM 1727 C CA . VAL A 1 216 ? 12.693 -10.130 -13.060 1.00 97.81 216 VAL A CA 1
ATOM 1728 C C . VAL A 1 216 ? 12.941 -11.635 -12.972 1.00 97.81 216 VAL A C 1
ATOM 1730 O O . VAL A 1 216 ? 12.281 -12.397 -13.675 1.00 97.81 216 VAL A O 1
ATOM 1733 N N . PHE A 1 217 ?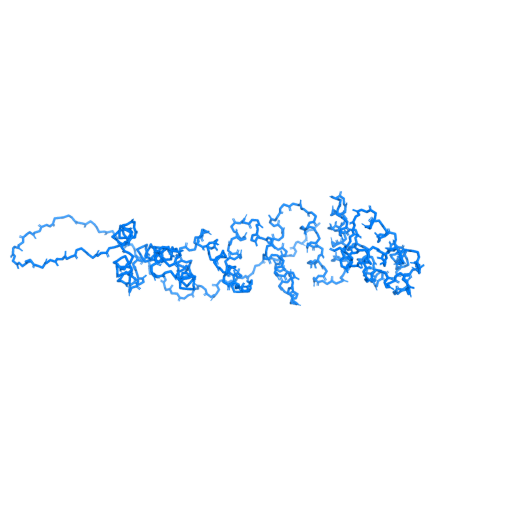 13.855 -12.082 -12.106 1.00 96.88 217 PHE A N 1
ATOM 1734 C CA . PHE A 1 217 ? 14.100 -13.508 -11.866 1.00 96.88 217 PHE A CA 1
ATOM 1735 C C . PHE A 1 217 ? 12.852 -14.223 -11.326 1.00 96.88 217 PHE A C 1
ATOM 1737 O O . PHE A 1 217 ? 12.572 -15.349 -11.727 1.00 96.88 217 PHE A O 1
ATOM 1744 N N . LEU A 1 218 ? 12.053 -13.537 -10.504 1.00 96.62 218 LEU A N 1
ATOM 1745 C CA . LEU A 1 218 ? 10.740 -14.002 -10.043 1.00 96.62 218 LEU A CA 1
ATOM 1746 C C . LEU A 1 218 ? 9.618 -13.861 -11.097 1.00 96.62 218 LEU A C 1
ATOM 1748 O O . LEU A 1 218 ? 8.458 -14.126 -10.795 1.00 96.62 218 LEU A O 1
ATOM 1752 N N . GLY A 1 219 ? 9.939 -13.449 -12.327 1.00 96.00 219 GLY A N 1
ATOM 1753 C CA . GLY A 1 219 ? 9.002 -13.398 -13.452 1.00 96.00 219 GLY A CA 1
ATOM 1754 C C . GLY A 1 219 ? 8.234 -12.084 -13.617 1.00 96.00 219 GLY A C 1
ATOM 1755 O O . GLY A 1 219 ? 7.287 -12.041 -14.398 1.00 96.00 219 GLY A O 1
ATOM 1756 N N . SER A 1 220 ? 8.612 -10.999 -12.931 1.00 97.69 220 SER A N 1
ATOM 1757 C CA . SER A 1 220 ? 7.896 -9.721 -13.058 1.00 97.69 220 SER A CA 1
ATOM 1758 C C . SER A 1 220 ? 8.184 -9.008 -14.381 1.00 97.69 220 SER A C 1
ATOM 1760 O O . SER A 1 220 ? 9.302 -8.552 -14.641 1.00 97.69 220 SER A O 1
ATOM 1762 N N . ALA A 1 221 ? 7.137 -8.849 -15.193 1.00 97.50 221 ALA A N 1
ATOM 1763 C CA . ALA A 1 221 ? 7.174 -8.051 -16.413 1.00 97.50 221 ALA A CA 1
ATOM 1764 C C . ALA A 1 221 ? 7.307 -6.542 -16.107 1.00 97.50 221 ALA A C 1
ATOM 1766 O O . ALA A 1 221 ? 8.038 -5.838 -16.807 1.00 97.50 221 ALA A O 1
ATOM 1767 N N . ASP A 1 222 ? 6.684 -6.059 -15.023 1.00 97.19 222 ASP A N 1
ATOM 1768 C CA . ASP A 1 222 ? 6.822 -4.677 -14.539 1.00 97.19 222 ASP A CA 1
ATOM 1769 C C . ASP A 1 222 ? 8.269 -4.342 -14.178 1.00 97.19 222 ASP A C 1
ATOM 1771 O O . ASP A 1 222 ? 8.796 -3.318 -14.612 1.00 97.19 222 ASP A O 1
ATOM 1775 N N . ALA A 1 223 ? 8.952 -5.237 -13.457 1.00 97.94 223 ALA A N 1
ATOM 1776 C CA . ALA A 1 223 ? 10.356 -5.046 -13.108 1.00 97.94 223 ALA A CA 1
ATOM 1777 C C . ALA A 1 223 ? 11.257 -4.994 -14.348 1.00 97.94 223 ALA A C 1
ATOM 1779 O O . ALA A 1 223 ? 12.211 -4.221 -14.377 1.00 97.94 223 ALA A O 1
ATOM 1780 N N . MET A 1 224 ? 10.945 -5.774 -15.391 1.00 98.25 224 MET A N 1
ATOM 1781 C CA . MET A 1 224 ? 11.681 -5.739 -16.657 1.00 98.25 224 MET A CA 1
ATOM 1782 C C . MET A 1 224 ? 11.519 -4.382 -17.360 1.00 98.25 224 MET A C 1
ATOM 1784 O O . MET A 1 224 ? 12.490 -3.836 -17.892 1.00 98.25 224 MET A O 1
ATOM 1788 N N . ALA A 1 225 ? 10.309 -3.814 -17.326 1.00 97.94 225 ALA A N 1
ATOM 1789 C CA . ALA A 1 225 ? 10.044 -2.480 -17.849 1.00 97.94 225 ALA A CA 1
ATOM 1790 C C . ALA A 1 225 ? 10.760 -1.400 -17.017 1.00 97.94 225 ALA A C 1
ATOM 1792 O O . ALA A 1 225 ? 11.459 -0.562 -17.585 1.00 97.94 225 AL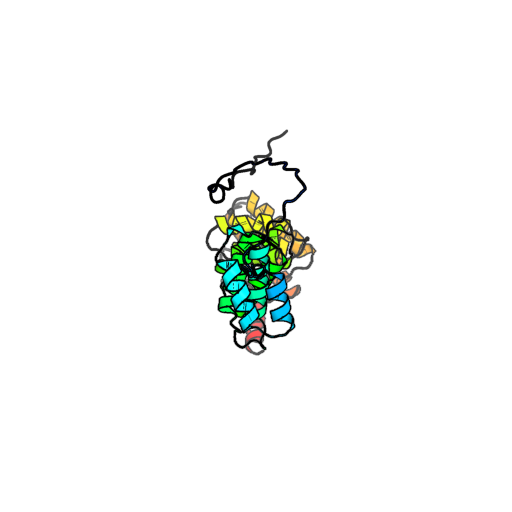A A O 1
ATOM 1793 N N . GLU A 1 226 ? 10.666 -1.439 -15.684 1.00 97.69 226 GLU A N 1
ATOM 1794 C CA . GLU A 1 226 ? 11.375 -0.499 -14.802 1.00 97.69 226 GLU A CA 1
ATOM 1795 C C . GLU A 1 226 ? 12.902 -0.591 -14.971 1.00 97.69 226 GLU A C 1
ATOM 1797 O O . GLU A 1 226 ? 13.584 0.436 -15.035 1.00 97.69 226 GLU A O 1
ATOM 1802 N N . LEU A 1 227 ? 13.447 -1.800 -15.156 1.00 97.69 227 LEU A N 1
ATOM 1803 C CA . LEU A 1 227 ? 14.871 -2.021 -15.412 1.00 97.69 227 LEU A CA 1
ATOM 1804 C C . LEU A 1 227 ? 15.324 -1.358 -16.719 1.00 97.69 227 LEU A C 1
ATOM 1806 O O . LEU A 1 227 ? 16.418 -0.790 -16.758 1.00 97.69 227 LEU A O 1
ATOM 1810 N N . ALA A 1 228 ? 14.486 -1.358 -17.762 1.00 97.56 228 ALA A N 1
ATOM 1811 C CA . ALA A 1 228 ? 14.774 -0.648 -19.007 1.00 97.56 228 ALA A CA 1
ATOM 1812 C C . ALA A 1 228 ? 14.973 0.857 -18.752 1.00 97.56 228 ALA A C 1
ATOM 1814 O O . ALA A 1 228 ? 15.980 1.437 -19.163 1.00 97.56 228 ALA A O 1
ATOM 1815 N N . PHE A 1 229 ? 14.058 1.491 -18.013 1.00 96.69 229 PHE A N 1
ATOM 1816 C CA . PHE A 1 229 ? 14.173 2.911 -17.658 1.00 96.69 229 PHE A CA 1
ATOM 1817 C C . PHE A 1 229 ? 15.356 3.193 -16.723 1.00 96.69 229 PHE A C 1
ATOM 1819 O O . PHE A 1 229 ? 15.995 4.247 -16.834 1.00 96.69 229 PHE A O 1
ATOM 1826 N N . LEU A 1 230 ? 15.713 2.244 -15.856 1.00 95.94 230 LEU A N 1
ATOM 1827 C CA . LEU A 1 230 ? 16.919 2.348 -15.045 1.00 95.94 230 LEU A CA 1
ATOM 1828 C C . LEU A 1 230 ? 18.190 2.368 -15.909 1.00 95.94 230 LEU A C 1
ATOM 1830 O O . LEU A 1 230 ? 19.099 3.138 -15.604 1.00 95.94 230 LEU A O 1
ATOM 1834 N N . GLN A 1 231 ? 18.250 1.619 -17.021 1.00 94.94 231 GLN A N 1
ATOM 1835 C CA . GLN A 1 231 ? 19.390 1.697 -17.949 1.00 94.94 231 GLN A CA 1
ATOM 1836 C C . GLN A 1 231 ? 19.547 3.098 -18.552 1.00 94.94 231 GLN A C 1
ATOM 1838 O O . GLN A 1 231 ? 20.668 3.583 -18.680 1.00 94.94 231 GLN A O 1
ATOM 1843 N N . LEU A 1 232 ? 18.452 3.801 -18.859 1.00 93.69 232 LEU A N 1
ATOM 1844 C CA . LEU A 1 232 ? 18.546 5.191 -19.323 1.00 93.69 232 LEU A CA 1
ATOM 1845 C C . LEU A 1 232 ? 19.127 6.107 -18.244 1.00 93.69 232 LEU A C 1
ATOM 1847 O O . LEU A 1 232 ? 20.006 6.910 -18.538 1.00 93.69 232 LEU A O 1
ATOM 1851 N N . THR A 1 233 ? 18.714 5.921 -16.988 1.00 92.38 233 THR A N 1
ATOM 1852 C CA . THR A 1 233 ? 19.287 6.660 -15.851 1.00 92.38 233 THR A CA 1
ATOM 1853 C C . THR A 1 233 ? 20.778 6.341 -15.679 1.00 92.38 233 THR A C 1
ATOM 1855 O O . THR A 1 233 ? 21.586 7.245 -15.479 1.00 92.38 233 THR A O 1
ATOM 1858 N N . LYS A 1 234 ? 21.184 5.073 -15.831 1.00 92.12 234 LYS A N 1
ATOM 1859 C CA . LYS A 1 234 ? 22.600 4.666 -15.834 1.00 92.12 234 LYS A CA 1
ATOM 1860 C C . LYS A 1 234 ? 23.384 5.336 -16.955 1.00 92.12 234 LYS A C 1
ATOM 1862 O O . LYS A 1 234 ? 24.498 5.789 -16.719 1.00 92.12 234 LYS A O 1
ATOM 1867 N N . ALA A 1 235 ? 22.799 5.455 -18.145 1.00 91.38 235 ALA A N 1
ATOM 1868 C CA . ALA A 1 235 ? 23.437 6.088 -19.293 1.00 91.38 235 ALA A CA 1
ATOM 1869 C C . ALA A 1 235 ? 23.707 7.592 -19.100 1.00 91.38 235 ALA A C 1
ATOM 1871 O O . ALA A 1 235 ? 24.601 8.129 -19.758 1.00 91.38 235 ALA A O 1
ATOM 1872 N N . GLU A 1 236 ? 22.942 8.267 -18.236 1.00 88.31 236 GLU A N 1
ATOM 1873 C CA . GLU A 1 236 ? 23.159 9.673 -17.862 1.00 88.31 236 GLU A CA 1
ATOM 1874 C C . GLU A 1 236 ? 24.380 9.844 -16.942 1.00 88.31 236 GLU A C 1
ATOM 1876 O O . GLU A 1 236 ? 25.041 10.883 -16.977 1.00 88.31 236 GLU A O 1
ATOM 1881 N N . ILE A 1 237 ? 24.692 8.825 -16.138 1.00 86.69 237 ILE A N 1
ATOM 1882 C CA . ILE A 1 237 ? 25.679 8.899 -15.051 1.00 86.69 237 ILE A CA 1
ATOM 1883 C C . ILE A 1 237 ? 26.996 8.243 -15.457 1.00 86.69 237 ILE A C 1
ATOM 1885 O O . ILE A 1 237 ? 28.060 8.844 -15.303 1.00 86.69 237 ILE A O 1
ATOM 1889 N N . ASP A 1 238 ? 26.939 7.040 -16.029 1.00 86.69 238 ASP A N 1
ATOM 1890 C CA . ASP A 1 238 ? 28.098 6.359 -16.594 1.00 86.69 238 ASP A CA 1
ATOM 1891 C C . ASP A 1 238 ? 28.257 6.719 -18.076 1.00 86.69 238 ASP A C 1
ATOM 1893 O O . ASP A 1 238 ? 27.718 6.078 -18.984 1.00 86.69 238 ASP A O 1
ATOM 1897 N N . LYS A 1 239 ? 29.047 7.767 -18.325 1.00 83.56 239 LYS A N 1
ATOM 1898 C CA . LYS A 1 239 ? 29.342 8.242 -19.682 1.00 83.56 239 LYS A CA 1
ATOM 1899 C C . LYS A 1 239 ? 30.147 7.238 -20.510 1.00 83.56 239 LYS A C 1
ATOM 1901 O O . LYS A 1 239 ? 30.027 7.262 -21.732 1.00 83.56 239 LYS A O 1
ATOM 1906 N N . PHE A 1 240 ? 30.932 6.358 -19.884 1.00 87.12 240 PHE A N 1
ATOM 1907 C CA . PHE A 1 240 ? 31.791 5.410 -20.600 1.00 87.12 240 PHE A CA 1
ATOM 1908 C C . PHE A 1 240 ? 30.986 4.268 -21.217 1.00 87.12 240 PHE A C 1
ATOM 1910 O O . PHE A 1 240 ? 31.258 3.852 -22.341 1.00 87.12 240 PHE A O 1
ATOM 1917 N N . SER A 1 241 ? 29.966 3.783 -20.508 1.00 88.94 241 SER A N 1
ATOM 1918 C CA . SER A 1 241 ? 29.101 2.693 -20.973 1.00 88.94 241 SER A CA 1
ATOM 1919 C C . SER A 1 241 ? 27.712 3.166 -21.437 1.00 88.94 241 SER A C 1
ATOM 1921 O O . SER A 1 241 ? 26.851 2.354 -21.780 1.00 88.94 241 SER A O 1
ATOM 1923 N N . SER A 1 242 ? 27.510 4.485 -21.544 1.00 90.75 242 SER A N 1
ATOM 1924 C CA . SER A 1 242 ? 26.249 5.132 -21.933 1.00 90.75 242 SER A CA 1
ATOM 1925 C C . SER A 1 242 ? 25.610 4.526 -23.187 1.00 90.75 242 SER A C 1
ATOM 1927 O O . SER A 1 242 ? 24.415 4.229 -23.197 1.00 90.75 242 SER A O 1
ATOM 1929 N N . GLN A 1 243 ? 26.402 4.259 -24.232 1.00 92.50 243 GLN A N 1
ATOM 1930 C CA . GLN A 1 243 ? 25.887 3.689 -25.482 1.00 92.50 243 GLN A CA 1
ATOM 1931 C C . GLN A 1 243 ? 25.375 2.254 -25.310 1.00 92.50 243 GLN A C 1
ATOM 1933 O O . GLN A 1 243 ? 24.346 1.889 -25.878 1.00 92.50 243 GLN A O 1
ATOM 1938 N N . LYS A 1 244 ? 26.053 1.452 -24.479 1.00 93.75 244 LYS A N 1
ATOM 1939 C CA . LYS A 1 244 ? 25.621 0.092 -24.136 1.00 93.75 244 LYS A CA 1
ATOM 1940 C C . LYS A 1 244 ? 24.281 0.128 -23.403 1.00 93.75 244 LYS A C 1
ATOM 1942 O O . LYS A 1 244 ? 23.377 -0.621 -23.758 1.00 93.75 244 LYS A O 1
ATOM 1947 N N . HIS A 1 245 ? 24.136 1.016 -22.424 1.00 93.31 245 HIS A N 1
ATOM 1948 C CA . HIS A 1 245 ? 22.896 1.169 -21.663 1.00 93.31 245 HIS A CA 1
ATOM 1949 C C . HIS A 1 245 ? 21.719 1.631 -22.537 1.00 93.31 245 HIS A C 1
ATOM 1951 O O . HIS A 1 245 ? 20.630 1.064 -22.459 1.00 93.31 245 HIS A O 1
ATOM 1957 N N . LYS A 1 246 ? 21.946 2.588 -23.445 1.00 94.62 246 LYS A N 1
ATOM 1958 C CA . LYS A 1 246 ? 20.931 3.047 -24.413 1.00 94.62 246 LYS A CA 1
ATOM 1959 C C . LYS A 1 246 ? 20.496 1.946 -25.380 1.00 94.62 246 LYS A C 1
ATOM 1961 O O . LYS A 1 246 ? 19.309 1.831 -25.667 1.00 94.62 246 LYS A O 1
ATOM 1966 N N . ALA A 1 247 ? 21.429 1.116 -25.849 1.00 94.75 247 ALA A N 1
ATOM 1967 C CA . ALA A 1 247 ? 21.127 -0.015 -26.727 1.00 94.75 247 ALA A CA 1
ATOM 1968 C C . ALA A 1 247 ? 20.341 -1.138 -26.021 1.00 94.75 247 ALA A C 1
ATOM 1970 O O . ALA A 1 247 ? 19.599 -1.869 -26.672 1.00 94.75 247 ALA A O 1
ATOM 1971 N N . GLN A 1 248 ? 20.465 -1.269 -24.695 1.00 95.88 248 GLN A N 1
ATOM 1972 C CA . GLN A 1 248 ? 19.695 -2.246 -23.920 1.00 95.88 248 GLN A CA 1
ATOM 1973 C C . GLN A 1 248 ? 18.222 -1.860 -23.759 1.00 95.88 248 GLN A C 1
ATOM 1975 O O . GLN A 1 248 ? 17.384 -2.754 -23.676 1.00 95.88 248 GLN A O 1
ATOM 1980 N N . PHE A 1 249 ? 17.890 -0.566 -23.754 1.00 97.50 249 PHE A N 1
ATOM 1981 C CA . PHE A 1 249 ? 16.517 -0.087 -23.569 1.00 97.50 249 PHE A CA 1
ATOM 1982 C C . PHE A 1 249 ? 15.479 -0.775 -24.484 1.00 97.50 249 PHE A C 1
ATOM 1984 O O . PHE A 1 249 ? 14.564 -1.397 -23.942 1.00 97.50 249 PHE A O 1
ATOM 1991 N N . PRO A 1 250 ? 15.599 -0.753 -25.832 1.00 97.44 250 PRO A N 1
ATOM 1992 C CA . PRO A 1 250 ? 14.626 -1.411 -26.713 1.00 97.44 250 PRO A CA 1
ATOM 1993 C C . PRO A 1 250 ? 14.524 -2.920 -26.465 1.00 97.44 250 PRO A C 1
ATOM 1995 O O . PRO A 1 250 ? 13.426 -3.470 -26.441 1.00 97.44 250 PRO A O 1
ATOM 1998 N N . ILE A 1 251 ? 15.659 -3.585 -26.221 1.00 97.38 251 ILE A N 1
ATOM 1999 C CA . ILE A 1 251 ? 15.715 -5.030 -25.954 1.00 97.38 251 ILE A CA 1
ATOM 2000 C C . ILE A 1 251 ? 14.920 -5.362 -24.687 1.00 97.38 251 ILE A C 1
ATOM 2002 O O . ILE A 1 251 ? 14.153 -6.324 -24.660 1.00 97.38 251 ILE A O 1
ATOM 2006 N N . MET A 1 252 ? 15.091 -4.554 -23.640 1.00 97.88 252 MET A N 1
ATOM 2007 C CA . MET A 1 252 ? 14.422 -4.752 -22.361 1.00 97.88 252 MET A CA 1
ATOM 2008 C C . MET A 1 252 ? 12.919 -4.467 -22.433 1.00 97.88 252 MET A C 1
ATOM 2010 O O . MET A 1 252 ? 12.142 -5.255 -21.901 1.00 97.88 252 MET A O 1
ATOM 2014 N N . ILE A 1 253 ? 12.506 -3.410 -23.142 1.00 98.19 253 ILE A N 1
ATOM 2015 C CA . ILE A 1 253 ? 11.086 -3.101 -23.376 1.00 98.19 253 ILE A CA 1
ATOM 2016 C C . ILE A 1 253 ? 10.403 -4.198 -24.193 1.00 98.19 253 ILE A C 1
ATOM 2018 O O . ILE A 1 253 ? 9.303 -4.625 -23.857 1.00 98.19 253 ILE A O 1
ATOM 2022 N N . LYS A 1 254 ? 11.051 -4.702 -25.248 1.00 97.75 254 LYS A N 1
ATOM 2023 C CA . LYS A 1 254 ? 10.501 -5.832 -26.002 1.00 97.75 254 LYS A CA 1
ATOM 2024 C C . LYS A 1 254 ? 10.308 -7.044 -25.089 1.00 97.75 254 LYS A C 1
ATOM 2026 O O . LYS A 1 254 ? 9.232 -7.628 -25.063 1.00 97.75 254 LYS A O 1
ATOM 2031 N N . ARG A 1 255 ? 11.325 -7.377 -24.290 1.00 97.44 255 ARG A N 1
ATOM 2032 C CA . ARG A 1 255 ? 11.252 -8.503 -23.355 1.00 97.44 255 ARG A CA 1
ATOM 2033 C C . ARG A 1 255 ? 10.157 -8.322 -22.302 1.00 97.44 255 ARG A C 1
ATOM 2035 O O . ARG A 1 255 ? 9.502 -9.302 -21.978 1.00 97.44 255 ARG A O 1
ATOM 2042 N N . SER A 1 256 ? 9.935 -7.115 -21.776 1.00 97.88 256 SER A N 1
ATOM 2043 C CA . SER A 1 256 ? 8.844 -6.889 -20.820 1.00 97.88 256 SER A CA 1
ATOM 2044 C C . SER A 1 256 ? 7.476 -7.131 -21.464 1.00 97.88 256 SER A C 1
ATOM 2046 O O . SER A 1 256 ? 6.629 -7.777 -20.854 1.00 97.88 256 SER A O 1
ATOM 2048 N N . ILE A 1 257 ? 7.276 -6.694 -22.711 1.00 97.31 257 ILE A N 1
ATOM 2049 C CA . ILE A 1 257 ? 6.052 -6.960 -23.486 1.00 97.31 257 ILE A CA 1
ATOM 2050 C C . ILE A 1 257 ? 5.879 -8.460 -23.744 1.00 97.31 257 ILE A C 1
ATOM 2052 O O . ILE A 1 257 ? 4.791 -8.986 -23.530 1.00 97.31 257 ILE A O 1
ATOM 2056 N N . ASP A 1 258 ? 6.947 -9.158 -24.141 1.00 96.94 258 ASP A N 1
ATOM 2057 C CA . ASP A 1 258 ? 6.934 -10.612 -24.357 1.00 96.94 258 ASP A CA 1
ATOM 2058 C C . ASP A 1 258 ? 6.596 -11.376 -23.055 1.00 96.94 258 ASP A C 1
ATOM 2060 O O . ASP A 1 258 ? 5.982 -12.440 -23.096 1.00 96.94 258 ASP A O 1
ATOM 2064 N N . MET A 1 259 ? 6.945 -10.813 -21.890 1.00 96.38 259 MET A N 1
ATOM 2065 C CA . MET A 1 259 ? 6.557 -11.309 -20.559 1.00 96.38 259 MET A CA 1
ATOM 2066 C C . MET A 1 259 ? 5.120 -10.928 -20.149 1.00 96.38 259 MET A C 1
ATOM 2068 O O . MET A 1 259 ? 4.673 -11.320 -19.075 1.00 96.38 259 MET A O 1
ATOM 2072 N N . GLY A 1 260 ? 4.392 -10.171 -20.974 1.00 95.25 260 GLY A N 1
ATOM 2073 C CA . GLY A 1 260 ? 3.001 -9.775 -20.737 1.00 95.25 260 GLY A CA 1
ATOM 2074 C C . GLY A 1 260 ? 2.803 -8.374 -20.149 1.00 95.25 260 GLY A C 1
ATOM 2075 O O . GLY A 1 260 ? 1.688 -8.055 -19.741 1.00 95.25 260 GLY A O 1
ATOM 2076 N N . TYR A 1 261 ? 3.836 -7.525 -20.101 1.00 96.00 261 TYR A N 1
ATOM 2077 C CA . TYR A 1 261 ? 3.708 -6.156 -19.594 1.00 96.00 261 TYR A CA 1
ATOM 2078 C C . TYR A 1 261 ? 2.777 -5.305 -20.466 1.00 96.00 261 TYR A C 1
ATOM 2080 O O . TYR A 1 261 ? 2.984 -5.180 -21.675 1.00 96.00 261 TYR A O 1
ATOM 2088 N N . LYS A 1 262 ? 1.805 -4.651 -19.822 1.00 92.25 262 LYS A N 1
ATOM 2089 C CA . LYS A 1 262 ? 0.892 -3.672 -20.438 1.00 92.25 262 LYS A CA 1
ATOM 2090 C C . LYS A 1 262 ? 0.756 -2.374 -19.627 1.00 92.25 262 LYS A C 1
ATOM 2092 O O . LYS A 1 262 ? -0.187 -1.618 -19.802 1.00 92.25 262 LYS A O 1
ATOM 2097 N N . GLY A 1 263 ? 1.684 -2.125 -18.704 1.00 90.62 263 GLY A N 1
ATOM 2098 C CA . GLY A 1 263 ? 1.575 -1.018 -17.755 1.00 90.62 263 GLY A CA 1
ATOM 2099 C C . GLY A 1 263 ? 1.886 0.371 -18.332 1.00 90.62 263 GLY A C 1
ATOM 2100 O O . GLY A 1 263 ? 2.282 0.551 -19.486 1.00 90.62 263 GLY A O 1
ATOM 2101 N N . GLU A 1 264 ? 1.774 1.374 -17.461 1.00 92.56 264 GLU A N 1
ATOM 2102 C CA . GLU A 1 264 ? 1.806 2.811 -17.781 1.00 92.56 264 GLU A CA 1
ATOM 2103 C C . GLU A 1 264 ? 3.138 3.341 -18.345 1.00 92.56 264 GLU A C 1
ATOM 2105 O O . GLU A 1 264 ? 3.209 4.478 -18.818 1.00 92.56 264 GLU A O 1
ATOM 2110 N N . LEU A 1 265 ? 4.215 2.548 -18.332 1.00 95.88 265 LEU A N 1
ATOM 2111 C CA . LEU A 1 265 ? 5.497 2.954 -18.916 1.00 95.88 265 LEU A CA 1
ATOM 2112 C C . LEU A 1 265 ? 5.525 2.806 -20.442 1.00 95.88 265 LEU A C 1
ATOM 2114 O O . LEU A 1 265 ? 6.362 3.431 -21.103 1.00 95.88 265 LEU A O 1
ATOM 2118 N N . LEU A 1 266 ? 4.613 2.013 -21.016 1.00 95.62 266 LEU A N 1
ATOM 2119 C CA . LEU A 1 266 ? 4.555 1.742 -22.452 1.00 95.62 266 LEU A CA 1
ATOM 2120 C C . LEU A 1 266 ? 4.397 3.005 -23.321 1.00 95.62 266 LEU A C 1
ATOM 2122 O O . LEU A 1 266 ? 5.204 3.172 -24.240 1.00 95.62 266 LEU A O 1
ATOM 2126 N N . PRO A 1 267 ? 3.471 3.948 -23.044 1.00 95.81 267 PRO A N 1
ATOM 2127 C CA . PRO A 1 267 ? 3.357 5.185 -23.822 1.00 95.81 267 PRO A CA 1
ATOM 2128 C C . PRO A 1 267 ? 4.665 5.984 -23.870 1.00 95.81 267 PRO A C 1
ATOM 2130 O O . PRO A 1 267 ? 5.072 6.493 -24.919 1.00 95.81 267 PRO A O 1
ATOM 2133 N N . ARG A 1 268 ? 5.372 6.062 -22.735 1.00 96.88 268 ARG A N 1
ATOM 2134 C CA . ARG A 1 268 ? 6.662 6.753 -22.648 1.00 96.88 268 ARG A CA 1
ATOM 2135 C C . ARG A 1 268 ? 7.750 6.003 -23.417 1.00 96.88 268 ARG A C 1
ATOM 2137 O O . ARG A 1 268 ? 8.545 6.643 -24.105 1.00 96.88 268 ARG A O 1
ATOM 2144 N N . ALA A 1 269 ? 7.780 4.674 -23.334 1.00 97.06 269 ALA A N 1
ATOM 2145 C CA . ALA A 1 269 ? 8.720 3.849 -24.086 1.00 97.06 269 ALA A CA 1
ATOM 2146 C C . ALA A 1 269 ? 8.514 3.993 -25.602 1.00 97.06 269 ALA A C 1
ATOM 2148 O O . ALA A 1 269 ? 9.483 4.230 -26.322 1.00 97.06 269 ALA A O 1
ATOM 2149 N N . ALA A 1 270 ? 7.264 3.961 -26.077 1.00 96.75 270 ALA A N 1
ATOM 2150 C CA . ALA A 1 270 ? 6.928 4.181 -27.483 1.00 96.75 270 ALA A CA 1
ATOM 2151 C C . ALA A 1 270 ? 7.439 5.537 -27.984 1.00 96.75 270 ALA A C 1
ATOM 2153 O O . ALA A 1 270 ? 8.088 5.603 -29.025 1.00 96.75 270 ALA A O 1
ATOM 2154 N N . MET A 1 271 ? 7.234 6.613 -27.215 1.00 96.75 271 MET A N 1
ATOM 2155 C CA . MET A 1 271 ? 7.753 7.940 -27.564 1.00 96.75 271 MET A CA 1
ATOM 2156 C C . MET A 1 271 ? 9.286 7.954 -27.673 1.00 96.75 271 MET A C 1
ATOM 2158 O O . MET A 1 271 ? 9.832 8.547 -28.604 1.00 96.75 271 MET A O 1
ATOM 2162 N N . ILE A 1 272 ? 9.993 7.313 -26.736 1.00 97.44 272 ILE A N 1
ATOM 2163 C CA . ILE A 1 272 ? 11.462 7.241 -26.761 1.00 97.44 272 ILE A CA 1
ATOM 2164 C C . ILE A 1 272 ? 11.943 6.513 -28.020 1.00 97.44 272 ILE A C 1
ATOM 2166 O O . ILE A 1 272 ? 12.805 7.039 -28.722 1.00 97.44 272 ILE A O 1
ATOM 2170 N N . LEU A 1 273 ? 11.349 5.359 -28.331 1.00 97.38 273 LEU A N 1
ATOM 2171 C CA . LEU A 1 273 ? 11.711 4.519 -29.477 1.00 97.38 273 LEU A CA 1
ATOM 2172 C C . LEU A 1 273 ? 11.347 5.161 -30.819 1.00 97.38 273 LEU A C 1
ATOM 2174 O O . LEU A 1 273 ? 12.103 5.047 -31.781 1.00 97.38 273 LEU A O 1
ATOM 2178 N N . LYS A 1 274 ? 10.221 5.880 -30.884 1.00 96.25 274 LYS A N 1
ATOM 2179 C CA . LYS A 1 274 ? 9.744 6.553 -32.098 1.00 96.25 274 LYS A CA 1
ATOM 2180 C C . LYS A 1 274 ? 10.636 7.713 -32.515 1.00 96.25 274 LYS A C 1
ATOM 2182 O O . LYS A 1 274 ? 10.835 7.922 -33.707 1.00 96.25 274 LYS A O 1
ATOM 2187 N N . PHE A 1 275 ? 11.170 8.462 -31.551 1.00 95.62 275 PHE A N 1
ATOM 2188 C CA . PHE A 1 275 ? 11.940 9.683 -31.811 1.00 95.62 275 PHE A CA 1
ATOM 2189 C C . PHE A 1 275 ? 13.435 9.562 -31.481 1.00 95.62 275 PHE A C 1
ATOM 2191 O O . PHE A 1 275 ? 14.151 10.553 -31.580 1.00 95.62 275 PHE A O 1
ATOM 2198 N N . GLY A 1 276 ? 13.907 8.389 -31.047 1.00 91.19 276 GLY A N 1
ATOM 2199 C CA . GLY A 1 276 ? 15.302 8.179 -30.643 1.00 91.19 276 GLY A CA 1
ATOM 2200 C C . GLY A 1 276 ? 15.745 9.068 -29.472 1.00 91.19 276 GLY A C 1
ATOM 2201 O O . GLY A 1 276 ? 16.875 9.565 -29.434 1.00 91.19 276 GLY A O 1
ATOM 2202 N N . ARG A 1 277 ? 14.840 9.347 -28.519 1.00 91.19 277 ARG A N 1
ATOM 2203 C CA . ARG A 1 277 ? 15.137 10.265 -27.402 1.00 91.19 277 ARG A CA 1
ATOM 2204 C C . ARG A 1 277 ? 16.243 9.708 -26.510 1.00 91.19 277 ARG A C 1
ATOM 2206 O O . ARG A 1 277 ? 16.426 8.501 -26.401 1.00 91.19 277 ARG A O 1
ATOM 2213 N N . PHE A 1 278 ? 16.975 10.607 -25.850 1.00 88.38 278 PHE A N 1
ATOM 2214 C CA . PHE A 1 278 ? 18.098 10.266 -24.964 1.00 88.38 278 PHE A CA 1
ATOM 2215 C C . PHE A 1 278 ? 19.244 9.505 -25.667 1.00 88.38 278 PHE A C 1
ATOM 2217 O O . PHE A 1 278 ? 20.104 8.924 -25.009 1.00 88.38 278 PHE A O 1
ATOM 2224 N N . GLY A 1 279 ? 19.291 9.527 -27.006 1.00 87.69 279 GLY A N 1
ATOM 2225 C CA . GLY A 1 279 ? 20.269 8.784 -27.805 1.00 87.69 279 GLY A CA 1
ATOM 2226 C C . GLY A 1 279 ? 19.985 7.282 -27.892 1.00 87.69 279 GLY A C 1
ATOM 2227 O O . GLY A 1 279 ? 20.881 6.518 -28.244 1.00 87.69 279 GLY A O 1
ATOM 2228 N N . VAL A 1 280 ? 18.770 6.851 -27.540 1.00 94.44 280 VAL A N 1
ATOM 2229 C CA . VAL A 1 280 ? 18.298 5.485 -27.789 1.00 94.44 280 VAL A CA 1
ATOM 2230 C C . VAL A 1 280 ? 18.138 5.288 -29.303 1.00 94.44 280 VAL A C 1
ATOM 2232 O O . VAL A 1 280 ? 17.588 6.176 -29.957 1.00 94.44 280 VAL A O 1
ATOM 2235 N N . PRO A 1 281 ? 18.595 4.161 -29.884 1.00 91.38 281 PRO A N 1
ATOM 2236 C CA . PRO A 1 281 ? 18.354 3.861 -31.292 1.00 91.38 281 PRO A CA 1
ATOM 2237 C C . PRO A 1 281 ? 16.859 3.875 -31.617 1.00 91.38 281 PRO A C 1
ATOM 2239 O O . PRO A 1 281 ? 16.049 3.331 -30.866 1.00 91.38 281 PRO A O 1
ATOM 2242 N N . GLN A 1 282 ? 16.498 4.499 -32.735 1.00 94.94 282 GLN A N 1
ATOM 2243 C CA . GLN A 1 282 ? 15.112 4.529 -33.183 1.00 94.94 282 GLN A CA 1
ATOM 2244 C C . GLN A 1 282 ? 14.646 3.112 -33.548 1.00 94.94 282 GLN A C 1
ATOM 2246 O O . GLN A 1 282 ? 15.329 2.407 -34.289 1.00 94.94 282 GLN A O 1
ATOM 2251 N N . ASP A 1 283 ? 13.469 2.721 -33.062 1.00 96.19 283 ASP A N 1
ATOM 2252 C CA . ASP A 1 283 ? 12.825 1.443 -33.385 1.00 96.19 283 ASP A CA 1
ATOM 2253 C C . ASP A 1 283 ? 11.329 1.675 -33.622 1.00 96.19 283 ASP A C 1
ATOM 2255 O O . ASP A 1 283 ? 10.487 1.570 -32.725 1.00 96.19 283 ASP A O 1
ATOM 2259 N N . LEU A 1 284 ? 11.003 2.054 -34.860 1.00 95.69 284 LEU A N 1
ATOM 2260 C CA . LEU A 1 284 ? 9.628 2.334 -35.276 1.00 95.69 284 LEU A CA 1
ATOM 2261 C C . LEU A 1 284 ? 8.744 1.083 -35.223 1.00 95.69 284 LEU A C 1
ATOM 2263 O O . LEU A 1 284 ? 7.547 1.193 -34.965 1.00 95.69 284 LEU A O 1
ATOM 2267 N N . THR A 1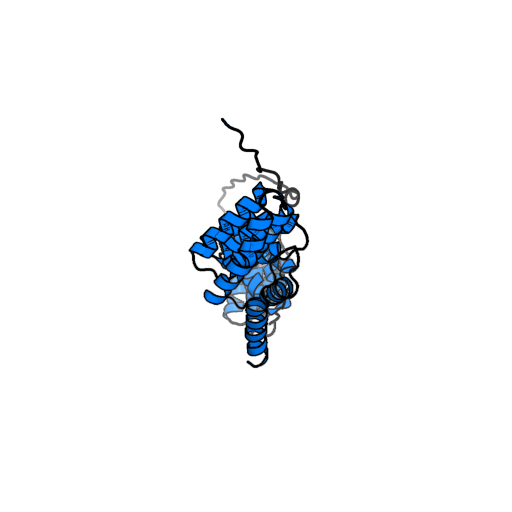 285 ? 9.316 -0.102 -35.436 1.00 96.81 285 THR A N 1
ATOM 2268 C CA . THR A 1 285 ? 8.572 -1.365 -35.405 1.00 96.81 285 THR A CA 1
ATOM 2269 C C . THR A 1 285 ? 8.087 -1.662 -33.991 1.00 96.81 285 THR A C 1
ATOM 2271 O O . THR A 1 285 ? 6.896 -1.923 -33.785 1.00 96.81 285 THR A O 1
ATOM 2274 N N . LEU A 1 286 ? 8.981 -1.567 -33.003 1.00 96.81 286 LEU A N 1
ATOM 2275 C CA . LEU A 1 286 ? 8.624 -1.767 -31.602 1.00 96.81 286 LEU A CA 1
ATOM 2276 C C . LEU A 1 286 ? 7.699 -0.653 -31.098 1.00 96.81 286 LEU A C 1
ATOM 2278 O O . LEU A 1 286 ? 6.706 -0.949 -30.436 1.00 96.81 286 LEU A O 1
ATOM 2282 N N . ALA A 1 287 ? 7.948 0.608 -31.470 1.00 96.56 287 ALA A N 1
ATOM 2283 C CA . ALA A 1 287 ? 7.067 1.723 -31.116 1.00 96.56 287 ALA A CA 1
ATOM 2284 C C . ALA A 1 287 ? 5.628 1.517 -31.630 1.00 96.56 287 ALA A C 1
ATOM 2286 O O . ALA A 1 287 ? 4.681 1.616 -30.852 1.00 96.56 287 ALA A O 1
ATOM 2287 N N . ASN A 1 288 ? 5.457 1.146 -32.904 1.00 95.62 288 ASN A N 1
ATOM 2288 C CA . ASN A 1 288 ? 4.142 0.854 -33.486 1.00 95.62 288 ASN A CA 1
ATOM 2289 C C . ASN A 1 288 ? 3.471 -0.366 -32.834 1.00 95.62 288 ASN A C 1
ATOM 2291 O O . ASN A 1 288 ? 2.248 -0.420 -32.723 1.00 95.62 288 ASN A O 1
ATOM 2295 N N . THR A 1 289 ? 4.257 -1.358 -32.405 1.00 95.50 289 THR A N 1
ATOM 2296 C CA . THR A 1 289 ? 3.737 -2.521 -31.668 1.00 95.50 289 THR A CA 1
ATOM 2297 C C . THR A 1 289 ? 3.154 -2.090 -30.325 1.00 95.50 289 THR A C 1
ATOM 2299 O O . THR A 1 289 ? 2.036 -2.476 -29.994 1.00 95.50 289 THR A O 1
ATOM 2302 N N . ILE A 1 290 ? 3.861 -1.227 -29.591 1.00 95.62 290 ILE A N 1
ATOM 2303 C CA . ILE A 1 290 ? 3.366 -0.659 -28.335 1.00 95.62 290 ILE A CA 1
ATOM 2304 C C . ILE A 1 290 ? 2.091 0.164 -28.565 1.00 95.62 290 ILE A C 1
ATOM 2306 O O . ILE A 1 290 ? 1.114 -0.012 -27.843 1.00 95.62 290 ILE A O 1
ATOM 2310 N N . GLU A 1 291 ? 2.064 1.023 -29.590 1.00 93.62 291 GLU A N 1
ATOM 2311 C CA . GLU A 1 291 ? 0.876 1.822 -29.929 1.00 93.62 291 GLU A CA 1
ATOM 2312 C C . GLU A 1 291 ? -0.352 0.936 -30.226 1.00 93.62 291 GLU A C 1
ATOM 2314 O O . GLU A 1 291 ? -1.459 1.270 -29.807 1.00 93.62 291 GLU A O 1
ATOM 2319 N N . LYS A 1 292 ? -0.169 -0.226 -30.870 1.00 92.88 292 LYS A N 1
ATOM 2320 C CA . LYS A 1 292 ? -1.249 -1.207 -31.087 1.00 92.88 292 LYS A CA 1
ATOM 2321 C C . LYS A 1 292 ? -1.735 -1.855 -29.791 1.00 92.88 292 LYS A C 1
ATOM 2323 O O . LYS A 1 292 ? -2.942 -2.001 -29.619 1.00 92.88 292 LYS A O 1
ATOM 2328 N N . ILE A 1 293 ? -0.821 -2.230 -28.891 1.00 91.56 293 ILE A N 1
ATOM 2329 C CA . ILE A 1 293 ? -1.177 -2.786 -27.573 1.00 91.56 293 ILE A CA 1
ATOM 2330 C C . ILE A 1 293 ? -2.066 -1.788 -26.820 1.00 91.56 293 ILE A C 1
ATOM 2332 O O . ILE A 1 293 ? -3.155 -2.152 -26.389 1.00 91.56 293 ILE A O 1
ATOM 2336 N N . LEU A 1 294 ? -1.650 -0.520 -26.768 1.00 89.12 294 LEU A N 1
ATOM 2337 C CA . LEU A 1 294 ? -2.393 0.560 -26.109 1.00 89.12 294 LEU A CA 1
ATOM 2338 C C . LEU A 1 294 ? -3.721 0.895 -26.811 1.00 89.12 294 LEU A C 1
ATOM 2340 O O . LEU A 1 294 ? -4.685 1.297 -26.165 1.00 89.12 294 LEU A O 1
ATOM 2344 N N . GLY A 1 295 ? -3.783 0.764 -28.139 1.00 82.06 295 GLY A N 1
ATOM 2345 C CA . GLY A 1 295 ? -5.002 0.988 -28.920 1.00 82.06 295 GLY A CA 1
ATOM 2346 C C . GLY A 1 295 ? -6.082 -0.061 -28.655 1.00 82.06 295 GLY A C 1
ATOM 2347 O O . GLY A 1 295 ? -7.256 0.286 -28.553 1.00 82.06 295 GLY A O 1
ATOM 2348 N N . ASN A 1 296 ? -5.686 -1.322 -28.478 1.00 72.44 296 ASN A N 1
ATOM 2349 C CA . ASN A 1 296 ? -6.609 -2.416 -28.172 1.00 72.44 296 ASN A CA 1
ATOM 2350 C C . ASN A 1 296 ? -7.203 -2.319 -26.756 1.00 72.44 296 ASN A C 1
ATOM 2352 O O . ASN A 1 296 ? -8.298 -2.820 -26.526 1.00 72.44 296 ASN A O 1
ATOM 2356 N N . GLU A 1 297 ? -6.521 -1.658 -25.819 1.00 59.84 297 GLU A N 1
ATOM 2357 C CA . GLU A 1 297 ? -7.027 -1.434 -24.456 1.00 59.84 297 GLU A CA 1
ATOM 2358 C C . GLU A 1 297 ? -8.083 -0.330 -24.361 1.00 59.84 297 GLU A C 1
ATOM 2360 O O . GLU A 1 297 ? -8.821 -0.292 -23.390 1.00 59.84 297 GLU A O 1
ATOM 2365 N N . LYS A 1 298 ? -8.203 0.553 -25.361 1.00 56.91 298 LYS A N 1
ATOM 2366 C CA . LYS A 1 298 ? -9.267 1.577 -25.391 1.00 56.91 298 LYS A CA 1
ATOM 2367 C C . LYS A 1 298 ? -10.611 1.055 -25.907 1.00 56.91 298 LYS A C 1
ATOM 2369 O O . LYS A 1 298 ? -11.586 1.800 -25.895 1.00 56.91 298 LYS A O 1
ATOM 2374 N N . ILE A 1 299 ? -10.632 -0.164 -26.447 1.00 48.66 299 ILE A N 1
ATOM 2375 C CA . ILE A 1 299 ? -11.799 -0.773 -27.103 1.00 48.66 299 ILE A CA 1
ATOM 2376 C C . ILE A 1 299 ? -12.498 -1.786 -26.173 1.00 48.66 299 ILE A C 1
ATOM 2378 O O . ILE A 1 299 ? -13.648 -2.137 -26.426 1.00 48.66 299 ILE A O 1
ATOM 2382 N N . ASN A 1 300 ? -11.838 -2.202 -25.087 1.00 40.72 300 ASN A N 1
ATOM 2383 C CA . ASN A 1 300 ? -12.378 -3.081 -24.043 1.00 40.72 300 ASN A CA 1
ATOM 2384 C C . ASN A 1 300 ? -12.601 -2.312 -22.739 1.00 40.72 300 ASN A C 1
ATOM 2386 O O . ASN A 1 300 ? -13.434 -2.786 -21.937 1.00 40.72 300 ASN A O 1
#